Protein AF-A0A6I0S9M3-F1 (afdb_monomer)

Sequence (209 aa):
MKTNSIIALILSISLFGLFGCADKYEVDYEAPVKIEFTGVDQNNRVSLEKGVAEYTATVKVQGEIMSFEIYQADSKTGIQGSLIEETARSFEDGTANYETTYKFTSLKENACITVVVLGTDGNTYQRKLLVEITPSVLFSDPDCGKDGEIVETASAYYGCYYATWLLGRTYMAADAMKYANEVDFSLGDIILPSGSEAVPALVSPAKRS

Solvent-accessible surface area (backbone atoms only — not comparable to full-atom values): 13083 Å² total; per-residue (Å²): 142,83,89,78,84,81,81,83,82,84,80,86,80,83,80,86,80,89,81,87,84,84,89,88,74,86,72,92,71,79,67,74,60,46,76,47,67,63,90,45,48,99,81,34,36,38,79,38,63,69,84,58,36,65,49,76,46,41,40,38,31,42,38,51,27,33,34,38,37,39,23,39,21,42,62,88,78,62,49,77,59,57,74,41,70,93,58,52,46,76,35,96,88,44,49,64,60,49,70,50,74,50,74,51,65,80,42,85,61,57,42,24,34,32,41,38,33,33,32,74,88,73,48,78,48,76,44,61,42,41,41,38,54,43,74,86,77,82,75,81,66,88,76,64,65,85,79,54,81,71,92,72,60,53,96,91,44,72,28,48,34,28,13,60,94,60,83,58,41,76,40,56,50,93,51,41,80,84,44,56,94,59,52,59,30,28,46,38,73,43,68,48,96,90,52,91,58,71,42,83,40,84,41,51,66,85,76,73,119

Nearest PDB structures (foldseek):
  5icu-assembly1_A  TM=5.647E-01  e=9.601E-04  Methylosinus trichosporium OB3b
  7sqc-assembly1_M1  TM=2.946E-01  e=6.790E-03  Chlamydomonas reinhardtii
  8eok-assembly1_G  TM=3.504E-01  e=3.283E-02  Homo sapiens
  2kpn-assembly1_A  TM=3.646E-01  e=6.175E-01  Bacillus cereus ATCC 14579
  7r5j-assembly1_10  TM=5.095E-01  e=2.827E+00  Homo sapiens

pLDDT: mean 70.77, std 22.38, range [30.72, 98.62]

Secondary structure (DSSP, 8-state):
-------------------------------SSEEEETT--TTSEEEE-TT---EEEEEEEEEEEEEEEEEEE-TTT--EEEE-GGG-EEEEEEEEEEEEEEEE-S-SS-EEEEEEEEETTS-EEEEEEEEEE-----PPPTTTTSS-------TTS---EEETTTTTEEE-GGGGGGGTTT-SEEEEEEE-TT-S-EEEEEE-GGGG-

Organism: Bacteroides thetaiotaomicron (NCBI:txid818)

Structure (mmCIF, N/CA/C/O backbone):
data_AF-A0A6I0S9M3-F1
#
_entry.id   AF-A0A6I0S9M3-F1
#
loop_
_atom_site.group_PDB
_atom_site.id
_atom_site.type_symbol
_atom_site.label_atom_id
_atom_site.label_alt_id
_atom_site.label_comp_id
_atom_site.label_asym_id
_atom_site.label_entity_id
_atom_site.label_seq_id
_atom_site.pdbx_PDB_ins_code
_atom_site.Cartn_x
_atom_site.Cartn_y
_atom_site.Cartn_z
_atom_site.occupancy
_atom_site.B_iso_or_equiv
_atom_site.auth_seq_id
_atom_site.auth_comp_id
_atom_site.auth_asym_id
_atom_site.auth_atom_id
_atom_site.pdbx_PDB_model_num
ATOM 1 N N . MET A 1 1 ? -21.154 29.988 24.358 1.00 36.47 1 MET A N 1
ATOM 2 C CA . MET A 1 1 ? -20.614 29.036 23.366 1.00 36.47 1 MET A CA 1
ATOM 3 C C . MET A 1 1 ? -19.102 29.175 23.344 1.00 36.47 1 MET A C 1
ATOM 5 O O . MET A 1 1 ? -18.610 30.216 22.931 1.00 36.47 1 MET A O 1
ATOM 9 N N . LYS A 1 2 ? -18.379 28.183 23.867 1.00 31.02 2 LYS A N 1
ATOM 10 C CA . LYS A 1 2 ? -16.932 28.033 23.678 1.00 31.02 2 LYS A CA 1
ATOM 11 C C . LYS A 1 2 ? -16.721 26.635 23.108 1.00 31.02 2 LYS A C 1
ATOM 13 O O . LYS A 1 2 ? -16.989 25.656 23.791 1.00 31.02 2 LYS A O 1
ATOM 18 N N . THR A 1 3 ? -16.346 26.570 21.840 1.00 40.81 3 THR A N 1
ATOM 19 C CA . THR A 1 3 ? -15.875 25.364 21.161 1.00 40.81 3 THR A CA 1
ATOM 20 C C . THR A 1 3 ? -14.469 25.066 21.666 1.00 40.81 3 THR A C 1
ATOM 22 O O . THR A 1 3 ? -13.530 25.784 21.326 1.00 40.81 3 THR A O 1
ATOM 25 N N . ASN A 1 4 ? -14.329 24.043 22.506 1.00 33.84 4 ASN A N 1
ATOM 26 C CA . ASN A 1 4 ? -13.025 23.509 22.876 1.00 33.84 4 ASN A CA 1
ATOM 27 C C . ASN A 1 4 ? -12.674 22.414 21.869 1.00 33.84 4 ASN A C 1
ATOM 29 O O . ASN A 1 4 ? -13.271 21.342 21.883 1.00 33.84 4 ASN A O 1
ATOM 33 N N . SER A 1 5 ? -11.733 22.719 20.978 1.00 39.25 5 SER A N 1
ATOM 34 C CA . SER A 1 5 ? -11.092 21.730 20.116 1.00 39.25 5 SER A CA 1
ATOM 35 C C . SER A 1 5 ? -10.208 20.842 20.995 1.00 39.25 5 SER A C 1
ATOM 37 O O . SER A 1 5 ? -9.267 21.343 21.614 1.00 39.25 5 SER A O 1
ATOM 39 N N . ILE A 1 6 ? -10.545 19.557 21.118 1.00 43.09 6 ILE A N 1
ATOM 40 C CA . ILE A 1 6 ? -9.740 18.572 21.848 1.00 43.09 6 ILE A CA 1
ATOM 41 C C . ILE A 1 6 ? -8.797 17.930 20.832 1.00 43.09 6 ILE A C 1
ATOM 43 O O . ILE A 1 6 ? -9.194 17.070 20.054 1.00 43.09 6 ILE A O 1
ATOM 47 N N . ILE A 1 7 ? -7.547 18.388 20.826 1.00 43.81 7 ILE A N 1
ATOM 48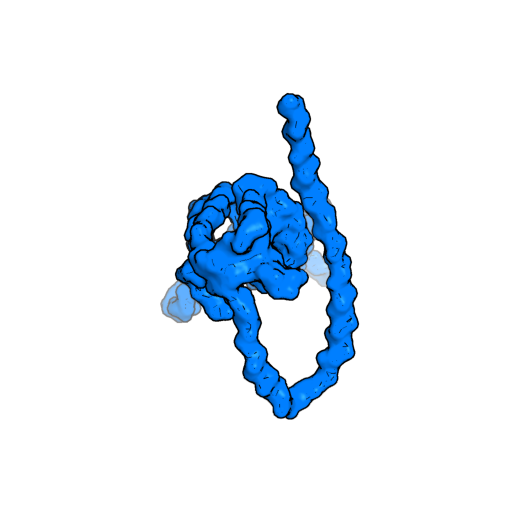 C CA . ILE A 1 7 ? -6.444 17.737 20.116 1.00 43.81 7 ILE A CA 1
ATOM 49 C C . ILE A 1 7 ? -5.948 16.615 21.033 1.00 43.81 7 ILE A C 1
ATOM 51 O O . ILE A 1 7 ? -5.369 16.888 22.085 1.00 43.81 7 ILE A O 1
ATOM 55 N N . ALA A 1 8 ? -6.224 15.361 20.672 1.00 41.19 8 ALA A N 1
ATOM 56 C CA . ALA A 1 8 ? -5.727 14.194 21.390 1.00 41.19 8 ALA A CA 1
ATOM 57 C C . ALA A 1 8 ? -4.263 13.935 20.998 1.00 41.19 8 ALA A C 1
ATOM 59 O O . ALA A 1 8 ? -3.948 13.669 19.842 1.00 41.19 8 ALA A O 1
ATOM 60 N N . LEU A 1 9 ? -3.354 14.051 21.967 1.00 30.72 9 LEU A N 1
ATOM 61 C CA . LEU A 1 9 ? -1.932 13.758 21.805 1.00 30.72 9 LEU A CA 1
ATOM 62 C C . LEU A 1 9 ? -1.700 12.267 22.100 1.00 30.72 9 LEU A C 1
ATOM 64 O O . LEU A 1 9 ? -1.760 11.855 23.258 1.00 30.72 9 LEU A O 1
ATOM 68 N N . ILE A 1 10 ? -1.447 11.455 21.072 1.00 51.50 10 ILE A N 1
ATOM 69 C CA . ILE A 1 10 ? -1.152 10.022 21.226 1.00 51.50 10 ILE A CA 1
ATOM 70 C C . ILE A 1 10 ? 0.330 9.855 21.594 1.00 51.50 10 ILE A C 1
ATOM 72 O O . ILE A 1 10 ? 1.223 10.159 20.804 1.00 51.50 10 ILE A O 1
ATOM 76 N N . LEU A 1 11 ? 0.600 9.383 22.814 1.00 32.03 11 LEU A N 1
ATOM 77 C CA . LEU A 1 11 ? 1.947 9.088 23.307 1.00 32.03 11 LEU A CA 1
ATOM 78 C C . LEU A 1 11 ? 2.300 7.628 22.962 1.00 32.03 11 LEU A C 1
ATOM 80 O O . LEU A 1 11 ? 1.814 6.699 23.603 1.00 32.03 11 LEU A O 1
ATOM 84 N N . SER A 1 12 ? 3.130 7.403 21.939 1.00 41.38 12 SER A N 1
ATOM 85 C CA . SER A 1 12 ? 3.542 6.054 21.528 1.00 41.38 12 SER A CA 1
ATOM 86 C C . SER A 1 12 ? 4.586 5.472 22.492 1.00 41.38 12 SER A C 1
ATOM 88 O O . SER A 1 12 ? 5.752 5.874 22.467 1.00 41.38 12 SER A O 1
ATOM 90 N N . ILE A 1 13 ? 4.201 4.505 23.326 1.00 43.44 13 ILE A N 1
ATOM 91 C CA . ILE A 1 13 ? 5.149 3.695 24.104 1.00 43.44 13 ILE A CA 1
ATOM 92 C C . ILE A 1 13 ? 5.591 2.522 23.223 1.00 43.44 13 ILE A C 1
ATOM 94 O O . ILE A 1 13 ? 4.854 1.559 23.024 1.00 43.44 13 ILE A O 1
ATOM 98 N N . SER A 1 14 ? 6.798 2.608 22.668 1.00 39.69 14 SER A N 1
ATOM 99 C CA . SER A 1 14 ? 7.436 1.517 21.932 1.00 39.69 14 SER A CA 1
ATOM 100 C C . SER A 1 14 ? 7.991 0.478 22.910 1.00 39.69 14 SER A C 1
ATOM 102 O O . SER A 1 14 ? 9.087 0.614 23.453 1.00 39.69 14 SER A O 1
ATOM 104 N N . LEU A 1 15 ? 7.224 -0.589 23.141 1.00 38.19 15 LEU A N 1
ATOM 105 C CA . LEU A 1 15 ? 7.695 -1.754 23.884 1.00 38.19 15 LEU A CA 1
ATOM 106 C C . LEU A 1 15 ? 8.590 -2.607 22.967 1.00 38.19 15 LEU A C 1
ATOM 108 O O . LEU A 1 15 ? 8.110 -3.412 22.171 1.00 38.19 15 LEU A O 1
ATOM 112 N N . PHE A 1 16 ? 9.907 -2.407 23.050 1.00 44.78 16 PHE A N 1
ATOM 113 C CA . PHE A 1 16 ? 10.895 -3.282 22.414 1.00 44.78 16 PHE A CA 1
ATOM 114 C C . PHE A 1 16 ? 10.888 -4.660 23.095 1.00 44.78 16 PHE A C 1
ATOM 116 O O . PHE A 1 16 ? 11.467 -4.837 24.165 1.00 44.78 16 PHE A O 1
ATOM 123 N N . GLY A 1 17 ? 10.248 -5.643 22.462 1.00 37.53 17 GLY A N 1
ATOM 124 C CA . GLY A 1 17 ? 10.380 -7.060 22.797 1.00 37.53 17 GLY A CA 1
ATOM 125 C C . GLY A 1 17 ? 11.437 -7.730 21.919 1.00 37.53 17 GLY A C 1
ATOM 126 O O . GLY A 1 17 ? 11.170 -8.067 20.771 1.00 37.53 17 GLY A O 1
ATOM 127 N N . LEU A 1 18 ? 12.639 -7.921 22.462 1.00 45.66 18 LEU A N 1
ATOM 128 C CA . LEU A 1 18 ? 13.674 -8.812 21.929 1.00 45.66 18 LEU A CA 1
ATOM 129 C C . LEU A 1 18 ? 13.429 -10.222 22.479 1.00 45.66 18 LEU A C 1
ATOM 131 O O . LEU A 1 18 ? 13.760 -10.463 23.634 1.00 45.66 18 LEU A O 1
ATOM 135 N N . PHE A 1 19 ? 12.923 -11.155 21.670 1.00 44.06 19 PHE A N 1
ATOM 136 C CA . PHE A 1 19 ? 13.105 -12.591 21.914 1.00 44.06 19 PHE A CA 1
ATOM 137 C C . PHE A 1 19 ? 13.225 -13.349 20.591 1.00 44.06 19 PHE A C 1
ATOM 139 O O . PHE A 1 19 ? 12.335 -13.308 19.746 1.00 44.06 19 PHE A O 1
ATOM 146 N N . GLY A 1 20 ? 14.363 -14.023 20.423 1.00 36.88 20 GLY A N 1
ATOM 147 C CA . GLY A 1 20 ? 14.589 -15.032 19.396 1.00 36.88 20 GLY A CA 1
ATOM 148 C C . GLY A 1 20 ? 14.353 -16.452 19.925 1.00 36.88 20 GLY A C 1
ATOM 149 O O . GLY A 1 20 ? 14.354 -16.675 21.134 1.00 36.88 20 GLY A O 1
ATOM 150 N N . CYS A 1 21 ? 14.249 -17.379 18.965 1.00 44.22 21 CYS A N 1
ATOM 151 C CA . CYS A 1 21 ? 14.191 -18.849 19.055 1.00 44.22 21 CYS A CA 1
ATOM 152 C C . CYS A 1 21 ? 12.807 -19.519 19.223 1.00 44.22 21 CYS A C 1
ATOM 154 O O . CYS A 1 21 ? 12.381 -19.860 20.318 1.00 44.22 21 CYS A O 1
ATOM 156 N N . ALA A 1 22 ? 12.182 -19.730 18.057 1.00 45.34 22 ALA A N 1
ATOM 157 C CA . ALA A 1 22 ? 11.507 -20.928 17.528 1.00 45.34 22 ALA A CA 1
ATOM 158 C C . ALA A 1 22 ? 10.726 -21.898 18.452 1.00 45.34 22 ALA A C 1
ATOM 160 O O . ALA A 1 22 ? 11.289 -22.602 19.287 1.00 45.34 22 ALA A O 1
ATOM 161 N N . ASP A 1 23 ? 9.441 -22.021 18.092 1.00 50.09 23 ASP A N 1
ATOM 162 C CA . ASP A 1 23 ? 8.609 -23.231 18.005 1.00 50.09 23 ASP A CA 1
ATOM 163 C C . ASP A 1 23 ? 8.275 -24.008 19.290 1.00 50.09 23 ASP A C 1
ATOM 165 O O . ASP A 1 23 ? 8.945 -24.987 19.605 1.00 50.09 23 ASP A O 1
ATOM 169 N N . LYS A 1 24 ? 7.168 -23.627 19.967 1.00 44.91 24 LYS A N 1
ATOM 170 C CA . LYS A 1 24 ? 6.010 -24.507 20.325 1.00 44.91 24 LYS A CA 1
ATOM 171 C C . LYS A 1 24 ? 4.943 -23.871 21.241 1.00 44.91 24 LYS A C 1
ATOM 173 O O . LYS A 1 24 ? 4.308 -24.568 22.029 1.00 44.91 24 LYS A O 1
ATOM 178 N N . TYR A 1 25 ? 4.708 -22.569 21.141 1.00 46.72 25 TYR A N 1
ATOM 179 C CA . TYR A 1 25 ? 3.532 -21.949 21.752 1.00 46.72 25 TYR A CA 1
ATOM 180 C C . TYR A 1 25 ? 2.738 -21.281 20.637 1.00 46.72 25 TYR A C 1
ATOM 182 O O . TYR A 1 25 ? 2.949 -20.109 20.338 1.00 46.72 25 TYR A O 1
ATOM 190 N N . GLU A 1 26 ? 1.859 -22.045 19.982 1.00 45.38 26 GLU A N 1
ATOM 191 C CA . GLU A 1 26 ? 0.713 -21.433 19.309 1.00 45.38 26 GLU A CA 1
ATOM 192 C C . GLU A 1 26 ? -0.119 -20.804 20.424 1.00 45.38 26 GLU A C 1
ATOM 194 O O . GLU A 1 26 ? -0.899 -21.465 21.107 1.00 45.38 26 GLU A O 1
ATOM 199 N N . VAL A 1 27 ? 0.161 -19.536 20.713 1.00 56.00 27 VAL A N 1
ATOM 200 C CA . VAL A 1 27 ? -0.734 -18.739 21.533 1.00 56.00 27 VAL A CA 1
ATOM 201 C C . VAL A 1 27 ? -1.961 -18.535 20.658 1.00 56.00 27 VAL A C 1
ATOM 203 O O . VAL A 1 27 ? -1.898 -17.786 19.684 1.00 56.00 27 VAL A O 1
ATOM 206 N N . ASP A 1 28 ? -3.039 -19.249 20.978 1.00 64.38 28 ASP A N 1
ATOM 207 C CA . ASP A 1 28 ? -4.361 -19.059 20.378 1.00 64.38 28 ASP A CA 1
ATOM 208 C C . ASP A 1 28 ? -4.914 -17.709 20.856 1.00 64.38 28 ASP A C 1
ATOM 210 O O . ASP A 1 28 ? -5.711 -17.602 21.788 1.00 64.38 28 ASP A O 1
ATOM 214 N N . TYR A 1 29 ? -4.324 -16.644 20.320 1.00 71.81 29 TYR A N 1
ATOM 215 C CA . TYR A 1 29 ? -4.668 -15.270 20.618 1.00 71.81 29 TYR A CA 1
ATOM 216 C C . TYR A 1 29 ? -5.537 -14.742 19.488 1.00 71.81 29 TYR A C 1
ATOM 218 O O . TYR A 1 29 ? -5.050 -14.328 18.433 1.00 71.81 29 TYR A O 1
ATOM 226 N N . GLU A 1 30 ? -6.839 -14.717 19.734 1.00 80.06 30 GLU A N 1
ATOM 227 C CA . GLU A 1 30 ? -7.754 -13.934 18.924 1.00 80.06 30 GLU A CA 1
ATOM 228 C C . GLU A 1 30 ? -7.739 -12.482 19.402 1.00 80.06 30 GLU A C 1
ATOM 230 O O . GLU A 1 30 ? -8.217 -12.157 20.489 1.00 80.06 30 GLU A O 1
ATOM 235 N N . ALA A 1 31 ? -7.179 -11.593 18.579 1.00 85.25 31 ALA A N 1
ATOM 236 C CA . ALA A 1 31 ? -7.214 -10.164 18.856 1.00 85.25 31 ALA A CA 1
ATOM 237 C C . ALA A 1 31 ? -8.678 -9.666 18.930 1.00 85.25 31 ALA A C 1
ATOM 239 O O . ALA A 1 31 ? -9.442 -9.944 17.999 1.00 85.25 31 ALA A O 1
ATOM 240 N N . PRO A 1 32 ? -9.059 -8.899 19.975 1.00 90.25 32 PRO A N 1
ATOM 241 C CA . PRO A 1 32 ? -10.400 -8.317 20.114 1.00 90.25 32 PRO A CA 1
ATOM 242 C C . PRO A 1 32 ? -10.811 -7.412 18.949 1.00 90.25 32 PRO A C 1
ATOM 244 O O . PRO A 1 32 ? -11.997 -7.282 18.652 1.00 90.25 32 PRO A O 1
ATOM 247 N N . VAL A 1 33 ? -9.824 -6.798 18.291 1.00 93.56 33 VAL A N 1
ATOM 248 C CA . VAL A 1 33 ? -10.012 -5.961 17.109 1.00 93.56 33 VAL A CA 1
ATOM 249 C C . VAL A 1 33 ? -9.202 -6.528 15.946 1.00 93.56 33 VAL A C 1
ATOM 251 O O . VAL A 1 33 ? -7.999 -6.772 16.069 1.00 93.56 33 VAL A O 1
ATOM 254 N N . LYS A 1 34 ? -9.855 -6.719 14.795 1.00 95.25 34 LYS A N 1
ATOM 255 C CA . LYS A 1 34 ? -9.236 -7.205 13.552 1.00 95.25 34 LYS A CA 1
ATOM 256 C C . LYS A 1 34 ? -9.456 -6.174 12.444 1.00 95.25 34 LYS A C 1
ATOM 258 O O . LYS A 1 34 ? -10.592 -5.811 12.154 1.00 95.25 34 LYS A O 1
ATOM 263 N N . ILE A 1 35 ? -8.370 -5.707 11.826 1.00 95.56 35 ILE A N 1
ATOM 264 C CA . ILE A 1 35 ? -8.414 -4.810 10.662 1.00 95.56 35 ILE A CA 1
ATOM 265 C C . ILE A 1 35 ? -8.176 -5.639 9.401 1.00 95.56 35 ILE A C 1
ATOM 267 O O . ILE A 1 35 ? -7.136 -6.290 9.262 1.00 95.56 35 ILE A O 1
ATOM 271 N N . GLU A 1 36 ? -9.111 -5.565 8.466 1.00 96.69 36 GLU A N 1
ATOM 272 C CA . GLU A 1 36 ? -9.106 -6.309 7.214 1.00 96.69 36 GLU A CA 1
ATOM 273 C C . GLU A 1 36 ? -9.257 -5.364 6.022 1.00 96.69 36 GLU A C 1
ATOM 275 O O . GLU A 1 36 ? -9.955 -4.350 6.081 1.00 96.69 36 GLU A O 1
ATOM 280 N N . PHE A 1 37 ? -8.631 -5.731 4.906 1.00 97.00 37 PHE A N 1
ATOM 281 C CA . PHE A 1 37 ? -8.840 -5.072 3.623 1.00 97.00 37 PHE A CA 1
ATOM 282 C C . PHE A 1 37 ? -9.533 -6.043 2.672 1.00 97.00 37 PHE A C 1
ATOM 284 O O . PHE A 1 37 ? -9.228 -7.234 2.653 1.00 97.00 37 PHE A O 1
ATOM 291 N N . THR A 1 38 ? -10.466 -5.544 1.867 1.00 95.69 38 THR A N 1
ATOM 292 C CA . THR A 1 38 ? -11.123 -6.370 0.842 1.00 95.69 38 THR A CA 1
ATOM 293 C C . THR A 1 38 ? -10.305 -6.366 -0.449 1.00 95.69 38 THR A C 1
ATOM 295 O O . THR A 1 38 ? -9.784 -5.324 -0.840 1.00 95.69 38 THR A O 1
ATOM 298 N N . GLY A 1 39 ? -10.221 -7.513 -1.131 1.00 91.88 39 GLY A N 1
ATOM 299 C CA . GLY A 1 39 ? -9.595 -7.615 -2.458 1.00 91.88 39 GLY A CA 1
ATOM 300 C C . GLY A 1 39 ? -8.063 -7.570 -2.461 1.00 91.88 39 GLY A C 1
ATOM 301 O O . GLY A 1 39 ? -7.472 -7.268 -3.492 1.00 91.88 39 GLY A O 1
ATOM 302 N N . VAL A 1 40 ? -7.425 -7.857 -1.324 1.00 91.75 40 VAL A N 1
ATOM 303 C CA . VAL A 1 40 ? -5.962 -7.901 -1.177 1.00 91.75 40 VAL A CA 1
ATOM 304 C C . VAL A 1 40 ? -5.468 -9.337 -1.019 1.00 91.75 40 VAL A C 1
ATOM 306 O O . VAL A 1 40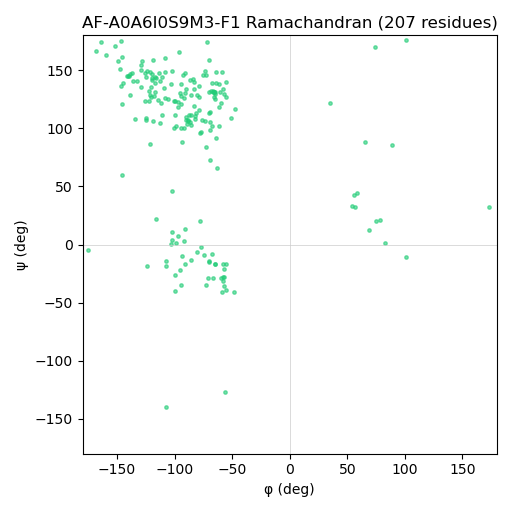 ? -6.235 -10.231 -0.656 1.00 91.75 40 VAL A O 1
ATOM 309 N N . ASP A 1 41 ? -4.180 -9.562 -1.268 1.00 86.06 41 ASP A N 1
ATOM 310 C CA . ASP A 1 41 ? -3.535 -10.837 -0.965 1.00 86.06 41 ASP A CA 1
ATOM 311 C C . ASP A 1 41 ? -3.339 -11.042 0.554 1.00 86.06 41 ASP A C 1
ATOM 313 O O . ASP A 1 41 ? -3.574 -10.157 1.380 1.00 86.06 41 ASP A O 1
ATOM 317 N N . GLN A 1 42 ? -2.863 -12.228 0.934 1.00 80.06 42 GLN A N 1
ATOM 318 C CA . GLN A 1 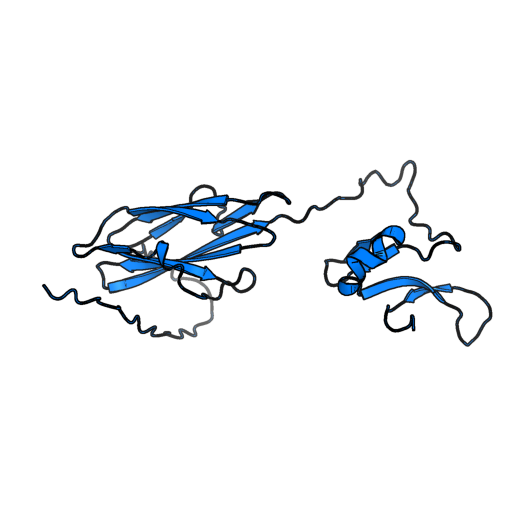42 ? -2.590 -12.608 2.328 1.00 80.06 42 GLN A CA 1
ATOM 319 C C . GLN A 1 42 ? -1.587 -11.695 3.063 1.00 80.06 42 GLN A C 1
ATOM 321 O O . GLN A 1 42 ? -1.540 -11.691 4.294 1.00 80.06 42 GLN A O 1
ATOM 326 N N . ASN A 1 43 ? -0.808 -10.897 2.328 1.00 81.94 43 ASN A N 1
ATOM 327 C CA . ASN A 1 43 ? 0.154 -9.940 2.868 1.00 81.94 43 ASN A CA 1
ATOM 328 C C . ASN A 1 43 ? -0.420 -8.513 2.948 1.00 81.94 43 ASN A C 1
ATOM 330 O O . ASN A 1 43 ? 0.303 -7.581 3.299 1.00 81.94 43 ASN A O 1
ATOM 334 N N . ASN A 1 44 ? -1.719 -8.335 2.678 1.00 85.19 44 ASN A N 1
ATOM 335 C CA . ASN A 1 44 ? -2.393 -7.041 2.530 1.00 85.19 44 ASN A CA 1
ATOM 336 C C . ASN A 1 44 ? -1.781 -6.194 1.420 1.00 85.19 44 ASN A C 1
ATOM 338 O O . ASN A 1 44 ? -1.535 -4.996 1.585 1.00 85.19 44 ASN A O 1
ATOM 342 N N . ARG A 1 45 ? -1.508 -6.831 0.289 1.00 87.38 45 ARG A N 1
ATOM 343 C CA . ARG A 1 45 ? -1.017 -6.155 -0.897 1.00 87.38 45 ARG A CA 1
ATOM 344 C C . ARG A 1 45 ? -2.018 -6.277 -2.034 1.00 87.38 45 ARG A C 1
ATOM 346 O O . ARG A 1 45 ? -2.660 -7.310 -2.215 1.00 87.38 45 ARG A O 1
ATOM 353 N N . VAL A 1 46 ? -2.118 -5.211 -2.815 1.00 91.56 46 VAL A N 1
ATOM 354 C CA . VAL A 1 46 ? -2.766 -5.207 -4.125 1.00 91.56 46 VAL A CA 1
ATOM 355 C C . VAL A 1 46 ? -1.724 -4.860 -5.180 1.00 91.56 46 VAL A C 1
ATOM 357 O O . VAL A 1 46 ? -0.892 -3.982 -4.958 1.00 91.56 46 VAL A O 1
ATOM 360 N N . SER A 1 47 ? -1.766 -5.550 -6.315 1.00 83.75 47 SER A N 1
ATOM 361 C CA . SER A 1 47 ? -0.928 -5.250 -7.473 1.00 83.75 47 SER A CA 1
ATOM 362 C C . SER A 1 47 ? -1.783 -4.589 -8.550 1.00 83.75 47 SER A C 1
ATOM 364 O O . SER A 1 47 ? -2.817 -5.127 -8.941 1.00 83.75 47 SER A O 1
ATOM 366 N N . LEU A 1 48 ? -1.365 -3.414 -9.010 1.00 78.25 48 LEU A N 1
ATOM 367 C CA . LEU A 1 48 ? -2.026 -2.645 -10.058 1.00 78.25 48 LEU A CA 1
ATOM 368 C C . LEU A 1 48 ? -1.172 -2.637 -11.322 1.00 78.25 48 LEU A C 1
ATOM 370 O O . LEU A 1 48 ? 0.051 -2.531 -11.254 1.00 78.25 48 LEU A O 1
ATOM 374 N N . GLU A 1 49 ? -1.815 -2.679 -12.485 1.00 70.50 49 GLU A N 1
ATOM 375 C CA . GLU A 1 49 ? -1.117 -2.482 -13.753 1.00 70.50 49 GLU A CA 1
ATOM 376 C C . GLU A 1 49 ? -0.533 -1.065 -13.856 1.00 70.50 49 GLU A C 1
ATOM 378 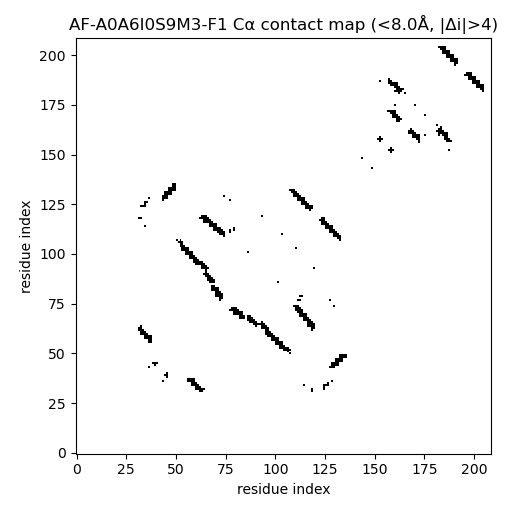O O . GLU A 1 49 ? -1.093 -0.081 -13.355 1.00 70.50 49 GLU A O 1
ATOM 383 N N . LYS A 1 50 ? 0.599 -0.936 -14.555 1.00 63.72 50 LYS A N 1
ATOM 384 C CA . LYS A 1 50 ? 1.208 0.369 -14.825 1.00 63.72 50 LYS A CA 1
ATOM 385 C C . LYS A 1 50 ? 0.218 1.284 -15.554 1.00 63.72 50 LYS A C 1
ATOM 387 O O . LYS A 1 50 ? -0.306 0.930 -16.603 1.00 63.72 50 LYS A O 1
ATOM 392 N N . GLY A 1 51 ? 0.050 2.503 -15.043 1.00 66.56 51 GLY A N 1
ATOM 393 C CA . GLY A 1 51 ? -0.843 3.517 -15.617 1.00 66.56 51 GLY A CA 1
ATOM 394 C C . GLY A 1 51 ? -2.184 3.644 -14.893 1.00 66.56 51 GLY A C 1
ATOM 395 O O . GLY A 1 51 ? -2.884 4.633 -15.105 1.00 66.56 51 GLY A O 1
ATOM 396 N N . VAL A 1 52 ? -2.515 2.716 -13.989 1.00 77.50 52 VAL A N 1
ATOM 397 C CA . VAL A 1 52 ? -3.638 2.879 -13.060 1.00 77.50 52 VAL A CA 1
ATOM 398 C C . VAL A 1 52 ? -3.286 3.959 -12.036 1.00 77.50 52 VAL A C 1
ATOM 400 O O . VAL A 1 52 ? -2.379 3.793 -11.225 1.00 77.50 52 VAL A O 1
ATOM 403 N N . ALA A 1 53 ? -4.002 5.083 -12.089 1.00 83.69 53 ALA A N 1
ATOM 404 C CA . ALA A 1 53 ? -3.723 6.256 -11.260 1.00 83.69 53 ALA A CA 1
ATOM 405 C C . ALA A 1 53 ? -4.525 6.298 -9.948 1.00 83.69 53 ALA A C 1
ATOM 407 O O . ALA A 1 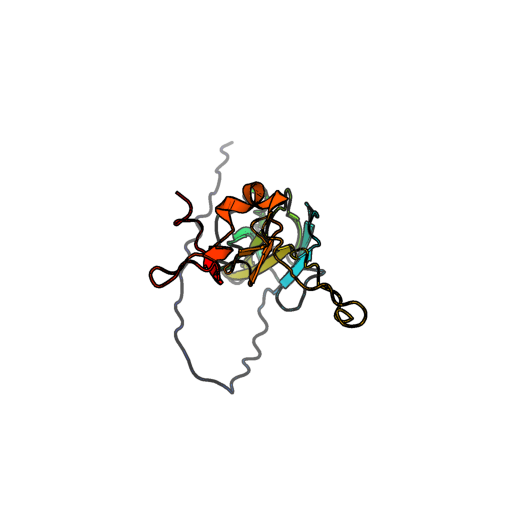53 ? -4.275 7.157 -9.101 1.00 83.69 53 ALA A O 1
ATOM 408 N N . GLU A 1 54 ? -5.505 5.412 -9.778 1.00 94.62 54 GLU A N 1
ATOM 409 C CA . GLU A 1 54 ? -6.409 5.423 -8.631 1.00 94.62 54 GLU A CA 1
ATOM 410 C C . GLU A 1 54 ? -6.713 4.006 -8.151 1.00 94.62 54 GLU A C 1
ATOM 412 O O . GLU A 1 54 ? -6.854 3.083 -8.950 1.00 94.62 54 GLU A O 1
ATOM 417 N N . TYR A 1 55 ? -6.861 3.854 -6.839 1.00 96.00 55 TYR A N 1
ATOM 418 C CA . TYR A 1 55 ? -7.313 2.615 -6.215 1.00 96.00 55 TYR A CA 1
ATOM 419 C C . TYR A 1 55 ? -8.126 2.935 -4.966 1.00 96.00 55 TYR A C 1
ATOM 421 O O . TYR A 1 55 ? -7.745 3.797 -4.177 1.00 96.00 55 TYR A O 1
ATOM 429 N N . THR A 1 56 ? -9.246 2.246 -4.772 1.00 98.00 56 THR A N 1
ATOM 430 C CA . THR A 1 56 ? -10.090 2.415 -3.587 1.00 98.00 56 THR A CA 1
ATOM 431 C C . THR A 1 56 ? -10.007 1.166 -2.727 1.00 98.00 56 THR A C 1
ATOM 433 O O . THR A 1 56 ? -10.507 0.109 -3.100 1.00 98.00 56 THR A O 1
ATOM 436 N N . ALA A 1 57 ? -9.391 1.302 -1.557 1.00 97.75 57 ALA A N 1
ATOM 437 C CA . ALA A 1 57 ? -9.345 0.260 -0.549 1.00 97.75 57 ALA A CA 1
ATOM 438 C C . ALA A 1 57 ? -10.621 0.292 0.292 1.00 97.75 57 ALA A C 1
ATOM 440 O O . ALA A 1 57 ? -11.021 1.357 0.759 1.00 97.75 57 ALA A O 1
ATOM 441 N N . THR A 1 58 ? -11.219 -0.873 0.528 1.00 98.31 58 THR A N 1
ATOM 442 C CA . THR A 1 58 ? -12.266 -1.040 1.546 1.00 98.31 58 THR A CA 1
ATOM 443 C C . THR A 1 58 ? -11.623 -1.587 2.811 1.00 98.31 58 THR A C 1
ATOM 445 O O . THR A 1 58 ? -10.984 -2.641 2.756 1.00 98.31 58 THR A O 1
ATOM 448 N N . VAL A 1 59 ? -11.778 -0.867 3.920 1.00 98.19 59 VAL A N 1
ATOM 449 C CA . VAL A 1 59 ? -11.233 -1.198 5.240 1.00 98.19 59 VAL A CA 1
ATOM 450 C C . VAL A 1 59 ? -12.379 -1.628 6.141 1.00 98.19 59 VAL A C 1
ATOM 452 O O . VAL A 1 59 ? -13.344 -0.883 6.306 1.00 98.19 59 VAL A O 1
ATOM 455 N N . LYS A 1 60 ? -12.255 -2.811 6.737 1.00 97.94 60 LYS A N 1
ATOM 456 C CA . LYS A 1 60 ? -13.203 -3.358 7.707 1.00 97.94 60 LYS A CA 1
ATOM 457 C C . LYS A 1 60 ? -12.506 -3.529 9.041 1.00 97.94 60 LYS A C 1
ATOM 459 O O . LYS A 1 60 ? -11.412 -4.083 9.101 1.00 97.94 60 LYS A O 1
ATOM 464 N N . VAL A 1 61 ? -13.137 -3.054 10.102 1.00 97.50 61 VAL A N 1
ATOM 465 C CA . VAL A 1 61 ? -12.653 -3.201 11.469 1.00 97.50 61 VAL A CA 1
ATOM 466 C C . VAL A 1 61 ? -13.686 -3.994 12.245 1.00 97.50 61 VAL A C 1
ATOM 468 O O . VAL A 1 61 ? -14.759 -3.486 12.556 1.00 97.50 61 VAL A O 1
ATOM 471 N N . GLN A 1 62 ? -13.371 -5.253 12.526 1.00 95.00 62 GLN A N 1
ATOM 472 C CA . GLN A 1 62 ? -14.167 -6.097 13.410 1.00 95.00 62 GLN A CA 1
ATOM 473 C C . GLN A 1 62 ? -13.754 -5.824 14.858 1.00 95.00 62 GLN A C 1
ATOM 475 O O . GLN A 1 62 ? -12.566 -5.643 15.123 1.00 95.00 62 GLN A O 1
ATOM 480 N N . GLY A 1 63 ? -14.716 -5.824 15.779 1.00 93.94 63 GLY A N 1
ATOM 481 C CA . GLY A 1 63 ? -14.506 -5.442 17.179 1.00 93.94 63 GLY A CA 1
ATOM 482 C C . GLY A 1 63 ? -14.977 -4.019 17.486 1.00 93.94 63 GLY A C 1
ATOM 483 O O . GLY A 1 63 ? -15.437 -3.300 16.596 1.00 93.94 63 GLY A O 1
ATOM 484 N N . GLU A 1 64 ? -14.900 -3.639 18.761 1.00 96.44 64 GLU A N 1
ATOM 485 C CA . GLU A 1 64 ? -15.316 -2.326 19.263 1.00 96.44 64 GLU A CA 1
ATOM 486 C C . GLU A 1 64 ? -14.132 -1.353 19.337 1.00 96.44 64 GLU A C 1
ATOM 488 O O . GLU A 1 64 ? -13.097 -1.657 19.935 1.00 96.44 64 GLU A O 1
ATOM 493 N N . ILE A 1 65 ? -14.286 -0.166 18.745 1.00 97.62 65 ILE A N 1
ATOM 494 C CA . ILE A 1 65 ? -13.230 0.850 18.649 1.00 97.62 65 ILE A CA 1
ATOM 495 C C . ILE A 1 65 ? -13.700 2.228 19.115 1.00 97.62 65 ILE A C 1
ATOM 497 O O . ILE A 1 65 ? -14.858 2.596 18.940 1.00 97.62 65 ILE A O 1
ATOM 501 N N . MET A 1 66 ? -12.763 3.008 19.646 1.00 97.88 66 MET A N 1
ATOM 502 C CA . MET A 1 66 ? -12.921 4.404 20.067 1.00 97.88 66 MET A CA 1
ATOM 503 C C . MET A 1 66 ? -12.389 5.395 19.028 1.00 97.88 66 MET A C 1
ATOM 505 O O . MET A 1 66 ? -12.857 6.531 18.961 1.00 97.88 66 MET A O 1
ATOM 509 N N . SER A 1 67 ? -11.422 4.988 18.202 1.00 98.06 67 SER A N 1
ATOM 510 C CA . SER A 1 67 ? -10.910 5.821 17.111 1.00 98.06 67 SER A CA 1
ATOM 511 C C . SER A 1 67 ? -10.433 5.007 15.912 1.00 98.06 67 SER A C 1
ATOM 513 O O . SER A 1 67 ? -10.113 3.821 16.020 1.00 98.06 67 SER A O 1
ATOM 515 N N . PHE A 1 68 ? -10.391 5.677 14.763 1.00 98.50 68 PHE A N 1
ATOM 516 C CA . PHE A 1 68 ? -9.888 5.165 13.497 1.00 98.50 68 PHE A CA 1
ATOM 517 C C . PHE A 1 68 ? -9.077 6.251 12.795 1.00 98.50 68 PHE A C 1
ATOM 519 O O . PHE A 1 68 ? -9.568 7.361 12.593 1.00 98.50 68 PHE A O 1
ATOM 526 N N . GLU A 1 69 ? -7.859 5.922 12.383 1.00 98.56 69 GLU A N 1
ATOM 527 C CA . GLU A 1 69 ? -6.932 6.840 11.730 1.00 98.56 69 GLU A CA 1
ATOM 528 C C . GLU A 1 69 ? -6.206 6.135 10.581 1.00 98.56 69 GLU A C 1
ATOM 530 O O . GLU A 1 69 ? -5.878 4.947 10.664 1.00 98.56 69 GLU A O 1
ATOM 535 N N . ILE A 1 70 ? -5.926 6.869 9.501 1.00 98.62 70 ILE A N 1
ATOM 536 C CA . ILE A 1 70 ? -5.059 6.396 8.419 1.00 98.62 70 ILE A CA 1
ATOM 537 C C . ILE A 1 70 ? -3.843 7.305 8.327 1.00 98.62 70 ILE A C 1
ATOM 539 O O . ILE A 1 70 ? -3.954 8.520 8.189 1.00 98.62 70 ILE A O 1
ATOM 543 N N . TYR A 1 71 ? -2.670 6.692 8.348 1.00 98.25 71 TYR A N 1
ATOM 544 C CA . TYR A 1 71 ? -1.394 7.354 8.151 1.00 98.25 71 TYR A CA 1
ATOM 545 C C . TYR A 1 71 ? -0.815 6.982 6.793 1.00 98.25 71 TYR A C 1
ATOM 547 O O . TYR A 1 71 ? -0.960 5.847 6.330 1.00 98.25 71 TYR A O 1
ATOM 555 N N . GLN A 1 72 ? -0.079 7.913 6.192 1.00 95.25 72 GLN A N 1
ATOM 556 C CA . GLN A 1 72 ? 0.868 7.564 5.138 1.00 95.25 72 GLN A CA 1
ATOM 557 C C . GLN A 1 72 ? 1.896 6.578 5.697 1.00 95.25 72 GLN A C 1
ATOM 559 O O . GLN A 1 72 ? 2.246 6.637 6.877 1.00 95.25 72 GLN A O 1
ATOM 564 N N . ALA A 1 73 ? 2.404 5.683 4.861 1.00 86.81 73 ALA A N 1
ATOM 565 C CA . ALA A 1 73 ? 3.517 4.822 5.219 1.00 86.81 73 ALA A CA 1
ATOM 566 C C . ALA A 1 73 ? 4.510 4.728 4.064 1.00 86.81 73 ALA A C 1
ATOM 568 O O . ALA A 1 73 ? 4.139 4.776 2.891 1.00 86.81 73 ALA A O 1
ATOM 569 N N . ASP A 1 74 ? 5.787 4.580 4.399 1.00 83.12 74 ASP A N 1
ATOM 570 C CA . ASP A 1 74 ? 6.823 4.361 3.400 1.00 83.12 74 ASP A CA 1
ATOM 571 C C . ASP A 1 74 ? 6.590 3.010 2.703 1.00 83.12 74 ASP A C 1
ATOM 573 O O . ASP A 1 74 ? 6.466 1.969 3.350 1.00 83.12 74 ASP A O 1
ATOM 577 N N . SER A 1 75 ? 6.509 3.010 1.373 1.00 76.00 75 SER A N 1
ATOM 578 C CA . SER A 1 75 ? 6.135 1.817 0.603 1.00 76.00 75 SER A CA 1
ATOM 579 C C . SER A 1 75 ? 7.236 0.758 0.507 1.00 76.00 75 SER A C 1
ATOM 581 O O . SER A 1 75 ? 6.957 -0.357 0.069 1.00 76.00 75 SER A O 1
ATOM 583 N N . LYS A 1 76 ? 8.465 1.061 0.947 1.00 71.56 76 LYS A N 1
ATOM 584 C CA . LYS A 1 76 ? 9.601 0.123 0.953 1.00 71.56 76 LYS A CA 1
ATOM 585 C C . LYS A 1 76 ? 9.829 -0.505 2.325 1.00 71.56 76 LYS A C 1
ATOM 587 O O . LYS A 1 76 ? 10.148 -1.683 2.428 1.00 71.56 76 LYS A O 1
ATOM 592 N N . THR A 1 77 ? 9.691 0.293 3.375 1.00 72.62 77 THR A N 1
ATOM 593 C CA . THR A 1 77 ? 10.030 -0.060 4.761 1.00 72.62 77 THR A CA 1
ATOM 594 C C . THR A 1 77 ? 8.793 -0.272 5.629 1.00 72.62 77 THR A C 1
ATOM 596 O O . THR A 1 77 ? 8.872 -0.880 6.695 1.00 72.62 77 THR A O 1
ATOM 599 N N . GLY A 1 78 ? 7.638 0.238 5.197 1.00 75.75 78 GLY A N 1
ATOM 600 C CA . GLY A 1 78 ? 6.398 0.236 5.961 1.00 75.75 78 GLY A CA 1
ATOM 601 C C . GLY A 1 78 ? 6.426 1.159 7.178 1.00 75.75 78 GLY A C 1
ATOM 602 O O . GLY A 1 78 ? 5.560 1.020 8.040 1.00 75.75 78 GLY A O 1
ATOM 603 N N . ILE A 1 79 ? 7.414 2.047 7.323 1.00 80.19 79 ILE A N 1
ATOM 604 C CA . ILE A 1 79 ? 7.469 2.989 8.449 1.00 80.19 79 ILE A CA 1
ATOM 605 C C . ILE A 1 79 ? 6.277 3.949 8.355 1.00 80.19 79 ILE A C 1
ATOM 607 O O . ILE A 1 79 ? 6.006 4.501 7.291 1.00 80.19 79 ILE A O 1
ATOM 611 N N . GLN A 1 80 ? 5.563 4.131 9.468 1.00 89.38 80 GLN A N 1
ATOM 612 C CA . GLN A 1 80 ? 4.451 5.074 9.558 1.00 89.38 80 GLN A CA 1
ATOM 613 C C . GLN A 1 80 ? 4.960 6.515 9.429 1.00 89.38 80 GLN A C 1
ATOM 615 O O . GLN A 1 80 ? 5.921 6.904 10.091 1.00 89.38 80 GLN A O 1
ATOM 620 N N . GLY A 1 81 ? 4.299 7.290 8.576 1.00 91.06 81 GLY A N 1
ATOM 621 C CA . GLY A 1 81 ? 4.527 8.710 8.349 1.00 91.06 81 GLY A CA 1
ATOM 622 C C . GLY A 1 81 ? 3.406 9.568 8.935 1.00 91.06 81 GLY A C 1
ATOM 623 O O . GLY A 1 81 ? 2.918 9.320 10.036 1.00 91.06 81 GLY A O 1
ATOM 624 N N . SER A 1 82 ? 3.018 10.608 8.200 1.00 97.19 82 SER A N 1
ATOM 625 C CA . SER A 1 82 ? 2.035 11.604 8.640 1.00 97.19 82 SER A CA 1
ATOM 626 C C . SER A 1 82 ? 0.596 11.084 8.636 1.00 97.19 82 SER A C 1
ATOM 628 O O . SER A 1 82 ? 0.227 10.263 7.794 1.00 97.19 82 SER A O 1
ATOM 630 N N . LEU A 1 83 ? -0.221 11.608 9.555 1.00 98.12 83 LEU A N 1
ATOM 631 C CA . LEU A 1 83 ? -1.667 11.387 9.589 1.00 98.12 83 LEU A CA 1
ATOM 632 C C . LEU A 1 83 ? -2.321 11.986 8.338 1.00 98.12 83 LEU A C 1
ATOM 634 O O . LEU A 1 83 ? -1.973 13.087 7.908 1.00 98.12 83 LEU A O 1
ATOM 638 N N . ILE A 1 84 ? -3.282 11.265 7.772 1.00 97.62 84 ILE A N 1
ATOM 639 C CA . ILE A 1 84 ? -4.177 11.767 6.733 1.00 97.62 84 ILE A CA 1
ATOM 640 C C . ILE A 1 84 ? -5.427 12.288 7.451 1.00 97.62 84 ILE A C 1
ATOM 642 O O . ILE A 1 84 ? -6.373 11.539 7.706 1.00 97.62 84 ILE A O 1
ATOM 646 N N . GLU A 1 85 ? -5.382 13.559 7.848 1.00 95.94 85 GLU A N 1
ATOM 647 C CA . GLU A 1 85 ? -6.325 14.216 8.771 1.00 95.94 85 GLU A CA 1
ATOM 648 C C . GLU A 1 85 ? -7.803 13.973 8.424 1.00 95.94 85 GLU A C 1
ATOM 650 O O . GLU A 1 85 ? -8.623 13.696 9.297 1.00 95.94 85 GLU A O 1
ATOM 655 N N . GLU A 1 86 ? -8.166 14.000 7.139 1.00 95.50 86 GLU A N 1
ATOM 656 C CA . GLU A 1 86 ? -9.550 13.825 6.691 1.00 95.50 86 GLU A CA 1
ATOM 657 C C . GLU A 1 86 ? -10.129 12.428 6.978 1.00 95.50 86 GLU A C 1
ATOM 659 O O . GLU A 1 86 ? -11.354 12.238 6.957 1.00 95.50 86 GLU A O 1
ATOM 664 N N . THR A 1 87 ? -9.266 11.451 7.264 1.00 95.69 87 THR A N 1
ATOM 665 C CA . THR A 1 87 ? -9.649 10.068 7.574 1.00 95.69 87 THR A CA 1
ATOM 666 C C . THR A 1 87 ? -9.864 9.820 9.063 1.00 95.69 87 THR A C 1
ATOM 668 O O . THR A 1 87 ? -10.519 8.837 9.403 1.00 95.69 87 THR A O 1
ATOM 671 N N . ALA A 1 88 ? -9.377 10.707 9.938 1.00 97.50 88 ALA A N 1
ATOM 672 C CA . ALA A 1 88 ? -9.455 10.529 11.381 1.00 97.50 88 ALA A CA 1
ATOM 673 C C . ALA A 1 88 ? -10.911 10.564 11.871 1.00 97.50 88 ALA A C 1
ATOM 675 O O . ALA A 1 88 ? -11.696 11.448 11.509 1.00 97.50 88 ALA A O 1
ATOM 676 N N . ARG A 1 89 ? -11.296 9.586 12.690 1.00 97.94 89 ARG A N 1
ATOM 677 C CA . ARG A 1 89 ? -12.625 9.474 13.301 1.00 97.94 89 ARG A CA 1
ATOM 678 C C . ARG A 1 89 ? -12.487 9.097 14.769 1.00 97.94 89 ARG A C 1
ATOM 680 O O . ARG A 1 89 ? -11.679 8.239 15.113 1.00 97.94 89 ARG A O 1
ATOM 687 N N . SER A 1 90 ? -13.340 9.693 15.595 1.00 96.81 90 SER A N 1
ATOM 688 C CA . SER A 1 90 ? -13.481 9.374 17.016 1.00 96.81 90 SER A CA 1
ATOM 689 C C . SER A 1 90 ? -14.932 9.026 17.316 1.00 96.81 90 SER A C 1
ATOM 691 O O . SER A 1 90 ? -15.846 9.632 16.753 1.00 96.81 90 SER A O 1
ATOM 693 N N . PHE A 1 91 ? -15.133 8.071 18.216 1.00 96.62 91 PHE A N 1
ATOM 694 C CA . PHE A 1 91 ? -16.439 7.566 18.618 1.00 96.62 91 PHE A CA 1
ATOM 695 C C . PHE A 1 91 ? -16.555 7.697 20.141 1.00 96.62 91 PHE A C 1
ATOM 697 O O . PHE A 1 91 ? -15.884 6.968 20.864 1.00 96.62 91 PHE A O 1
ATOM 704 N N . GLU A 1 92 ? -17.364 8.645 20.631 1.00 91.06 92 GLU A N 1
ATOM 705 C CA . GLU A 1 92 ? -17.466 8.948 22.075 1.00 91.06 92 GLU A CA 1
ATOM 706 C C . GLU A 1 92 ? -17.911 7.736 22.906 1.00 91.06 92 GLU A C 1
ATOM 708 O O . GLU A 1 92 ? -17.334 7.479 23.959 1.00 91.06 92 GLU A O 1
ATOM 713 N N . ASP A 1 93 ? -18.868 6.962 22.391 1.00 92.44 93 ASP A N 1
ATOM 714 C CA . ASP A 1 93 ? -19.401 5.751 23.031 1.00 92.44 93 ASP A CA 1
ATOM 715 C C . ASP A 1 93 ? -18.834 4.453 22.418 1.00 92.44 93 ASP A C 1
ATOM 717 O O . ASP A 1 93 ? -19.331 3.357 22.677 1.00 92.44 93 ASP A O 1
ATOM 721 N N . GLY A 1 94 ? -17.808 4.572 21.572 1.00 93.25 94 GLY A N 1
ATOM 722 C CA . GLY A 1 94 ? -17.301 3.481 20.747 1.00 93.25 94 GLY A CA 1
ATOM 723 C C . GLY A 1 94 ? -18.209 3.121 19.562 1.00 93.25 94 GLY A C 1
ATOM 724 O O . GLY A 1 94 ? -19.331 3.606 19.403 1.00 93.25 94 GLY A O 1
ATOM 725 N N . THR A 1 95 ? -17.704 2.278 18.665 1.00 96.38 95 THR A N 1
ATOM 726 C CA . THR A 1 95 ? -18.476 1.707 17.553 1.00 96.38 95 THR A CA 1
ATOM 727 C C . THR A 1 95 ? -17.988 0.301 17.226 1.00 96.38 95 THR A C 1
ATOM 729 O O . THR A 1 95 ? -16.812 -0.000 17.418 1.00 96.38 95 THR A O 1
ATOM 732 N N . ALA A 1 96 ? -18.874 -0.555 16.715 1.00 94.50 96 ALA A N 1
ATOM 733 C CA . ALA A 1 96 ? -18.552 -1.925 16.327 1.00 94.50 96 ALA A CA 1
ATOM 734 C C . ALA A 1 96 ? -18.672 -2.115 14.811 1.00 94.50 96 ALA A C 1
ATOM 736 O O . ALA A 1 96 ? -19.560 -1.537 14.184 1.00 94.50 96 ALA A O 1
ATOM 737 N N . ASN A 1 97 ? -17.838 -2.993 14.243 1.00 90.44 97 ASN A N 1
ATOM 738 C CA . ASN A 1 97 ? -17.896 -3.392 12.827 1.00 90.44 97 ASN A CA 1
ATOM 739 C C . ASN A 1 97 ? -17.810 -2.201 11.858 1.00 90.44 97 ASN A C 1
ATOM 741 O O . ASN A 1 97 ? -18.561 -2.112 10.885 1.00 90.44 97 ASN A O 1
ATOM 745 N N . TYR A 1 98 ? -16.911 -1.263 12.152 1.00 97.00 98 TYR A N 1
ATOM 746 C CA . TYR A 1 98 ? -16.728 -0.062 11.350 1.00 97.00 98 TYR A CA 1
ATOM 747 C C . TYR A 1 98 ? -16.166 -0.412 9.967 1.00 97.00 98 TYR A C 1
ATOM 749 O O . TYR A 1 98 ? -15.173 -1.131 9.843 1.00 97.00 98 TYR A O 1
ATOM 757 N N . GLU A 1 99 ? -16.785 0.130 8.922 1.00 97.81 99 GLU A N 1
ATOM 758 C CA . GLU A 1 99 ? -16.362 -0.052 7.537 1.00 97.81 99 GLU A CA 1
ATOM 759 C C . GLU A 1 99 ? -16.253 1.305 6.849 1.00 97.81 99 GLU A C 1
ATOM 761 O O . GLU A 1 99 ? -17.115 2.175 6.988 1.00 97.81 99 GLU A O 1
ATOM 766 N N . THR A 1 100 ? -15.169 1.497 6.105 1.00 98.06 100 THR A N 1
ATOM 767 C CA . THR A 1 100 ? -14.937 2.720 5.341 1.00 98.06 100 THR A CA 1
ATOM 768 C C . THR A 1 100 ? -14.086 2.443 4.112 1.00 98.06 100 THR A C 1
ATOM 770 O O . THR A 1 100 ? -13.519 1.362 3.946 1.00 98.06 100 THR A O 1
ATOM 773 N N . THR A 1 101 ? -13.972 3.438 3.241 1.00 98.06 101 THR A N 1
ATOM 774 C CA . THR A 1 101 ? -13.125 3.368 2.053 1.00 98.06 101 THR A CA 1
ATOM 775 C C . THR A 1 101 ? -12.060 4.447 2.072 1.00 98.06 101 THR A C 1
ATOM 777 O O . THR A 1 101 ? -12.341 5.590 2.428 1.00 98.06 101 THR A O 1
ATOM 780 N N . TYR A 1 102 ? -10.868 4.112 1.590 1.00 98.06 102 TYR A N 1
ATOM 781 C CA . TYR A 1 102 ? -9.797 5.069 1.343 1.00 98.06 102 TYR A CA 1
ATOM 782 C C . TYR A 1 102 ? -9.397 5.045 -0.131 1.00 98.06 102 TYR A C 1
ATOM 784 O O . TYR A 1 102 ? -9.106 3.985 -0.689 1.00 98.06 102 TYR A O 1
ATOM 792 N N . LYS A 1 103 ? -9.396 6.217 -0.776 1.00 97.81 103 LYS A N 1
ATOM 793 C CA . LYS A 1 103 ? -9.039 6.360 -2.188 1.00 97.81 103 LYS A CA 1
ATOM 794 C C . LYS A 1 103 ? -7.601 6.855 -2.320 1.00 97.81 103 LYS A C 1
ATOM 796 O O . LYS A 1 103 ? -7.308 8.015 -2.049 1.00 97.81 103 LYS A O 1
ATOM 801 N N . PHE A 1 104 ? -6.736 5.990 -2.826 1.00 95.69 104 PHE A N 1
ATOM 802 C CA . PHE A 1 104 ? -5.452 6.380 -3.382 1.00 95.69 104 PHE A CA 1
ATOM 803 C C . PHE A 1 104 ? -5.692 7.126 -4.695 1.00 95.69 104 PHE A C 1
ATOM 805 O O . PHE A 1 104 ? -6.445 6.662 -5.555 1.00 95.69 104 PHE A O 1
ATOM 812 N N . THR A 1 105 ? -5.050 8.278 -4.853 1.00 92.31 105 THR A N 1
ATOM 813 C CA . THR A 1 105 ? -5.144 9.104 -6.061 1.00 92.31 105 THR A CA 1
ATOM 814 C C . THR A 1 105 ? -3.754 9.449 -6.564 1.00 92.31 105 THR A C 1
ATOM 816 O O . THR A 1 105 ? -2.786 9.423 -5.806 1.00 92.31 105 THR A O 1
ATOM 819 N N . SER A 1 106 ? -3.655 9.793 -7.848 1.00 85.38 106 SER A N 1
ATOM 820 C CA . SER A 1 106 ? -2.394 10.188 -8.487 1.00 85.38 106 SER A CA 1
ATOM 821 C C . SER A 1 106 ? -1.265 9.159 -8.328 1.00 85.38 106 SER A C 1
ATOM 823 O O . SER A 1 106 ? -0.094 9.534 -8.248 1.00 85.38 106 SER A O 1
ATOM 825 N N . LEU A 1 107 ? -1.606 7.867 -8.298 1.00 78.38 107 LEU A N 1
ATOM 826 C CA . LEU A 1 107 ? -0.644 6.776 -8.190 1.00 78.38 107 LEU A CA 1
ATOM 827 C C . LEU A 1 107 ? 0.297 6.779 -9.401 1.00 78.38 107 LEU A C 1
ATOM 829 O O . LEU A 1 107 ? -0.124 6.644 -10.549 1.00 78.38 107 LEU A O 1
ATOM 833 N N . 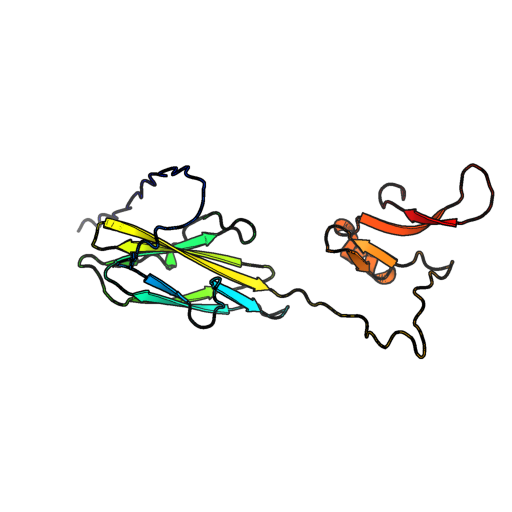LYS A 1 108 ? 1.589 6.959 -9.128 1.00 72.88 108 LYS A N 1
ATOM 834 C CA . LYS A 1 108 ? 2.684 6.876 -10.113 1.00 72.88 108 LYS A CA 1
ATOM 835 C C . LYS A 1 108 ? 3.756 5.869 -9.706 1.00 72.88 108 LYS A C 1
ATOM 837 O O . LYS A 1 108 ? 4.530 5.424 -10.547 1.00 72.88 108 LYS A O 1
ATOM 842 N N . GLU A 1 109 ? 3.773 5.517 -8.428 1.00 71.12 109 GLU A N 1
ATOM 843 C CA . GLU A 1 109 ? 4.673 4.570 -7.788 1.00 71.12 109 GLU A CA 1
ATOM 844 C C . GLU A 1 109 ? 3.931 3.835 -6.664 1.00 71.12 109 GLU A C 1
ATOM 846 O O . GLU A 1 109 ? 2.773 4.147 -6.368 1.00 71.12 109 GLU A O 1
ATOM 851 N N . ASN A 1 110 ? 4.596 2.858 -6.045 1.00 81.50 110 ASN A N 1
ATOM 852 C CA . ASN A 1 110 ? 4.032 2.104 -4.932 1.00 81.50 110 ASN A CA 1
ATOM 853 C C . ASN A 1 110 ? 3.644 3.039 -3.783 1.00 81.50 110 ASN A C 1
ATOM 855 O O . ASN A 1 110 ? 4.449 3.861 -3.343 1.00 81.50 110 ASN A O 1
ATOM 859 N N . ALA A 1 111 ? 2.450 2.836 -3.240 1.00 85.00 111 ALA A N 1
ATOM 860 C CA . ALA A 1 111 ? 1.930 3.595 -2.113 1.00 85.00 111 ALA A CA 1
ATOM 861 C C . ALA A 1 111 ? 1.608 2.659 -0.950 1.00 85.00 111 ALA A C 1
ATOM 863 O O . ALA A 1 111 ? 1.226 1.509 -1.152 1.00 85.00 111 ALA A O 1
ATOM 864 N N . CYS A 1 112 ? 1.749 3.144 0.278 1.00 91.75 112 CYS A N 1
ATOM 865 C CA . CYS A 1 112 ? 1.440 2.371 1.472 1.00 91.75 112 CYS A CA 1
ATOM 866 C C . CYS A 1 112 ? 0.724 3.252 2.494 1.00 91.75 112 CYS A C 1
ATOM 868 O O . CYS A 1 112 ? 0.986 4.452 2.593 1.00 91.75 112 CYS A O 1
ATOM 870 N N . ILE A 1 113 ? -0.186 2.642 3.246 1.00 98.00 113 ILE A N 1
ATOM 871 C CA . ILE A 1 113 ? -0.839 3.264 4.397 1.00 98.00 113 ILE A CA 1
ATOM 872 C C . ILE A 1 113 ? -0.749 2.352 5.612 1.00 98.00 113 ILE A C 1
ATOM 874 O O . ILE A 1 113 ? -0.704 1.125 5.482 1.00 98.00 113 ILE A O 1
ATOM 878 N N . THR A 1 114 ? -0.805 2.959 6.791 1.00 96.81 114 THR A N 1
ATOM 879 C CA . THR A 1 114 ? -1.064 2.263 8.052 1.00 96.81 114 THR A CA 1
ATOM 880 C C . THR A 1 114 ? -2.430 2.694 8.560 1.00 96.81 114 THR A C 1
ATOM 882 O O . THR A 1 114 ? -2.659 3.878 8.788 1.00 96.81 114 THR A O 1
ATOM 885 N N . VAL A 1 115 ? -3.332 1.737 8.747 1.00 97.81 115 VAL A N 1
ATOM 886 C CA . VAL A 1 115 ? -4.568 1.935 9.506 1.00 97.81 115 VAL A CA 1
ATOM 887 C C . VAL A 1 115 ? -4.249 1.692 10.971 1.00 97.81 115 VAL A C 1
ATOM 889 O O . VAL A 1 115 ? -3.673 0.653 11.300 1.00 97.81 115 VAL A O 1
ATOM 892 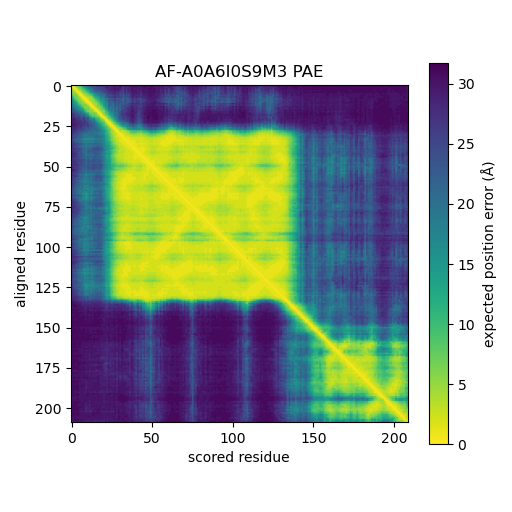N N . VAL A 1 116 ? -4.623 2.637 11.825 1.00 97.44 116 VAL A N 1
ATOM 893 C CA . VAL A 1 116 ? -4.455 2.579 13.277 1.00 97.44 116 VAL A CA 1
ATOM 894 C C . VAL A 1 116 ? -5.828 2.735 13.920 1.00 97.44 116 VAL A C 1
ATOM 896 O O . VAL A 1 116 ? -6.602 3.613 13.543 1.00 97.44 116 VAL A O 1
ATOM 899 N N . VAL A 1 117 ? -6.145 1.867 14.875 1.00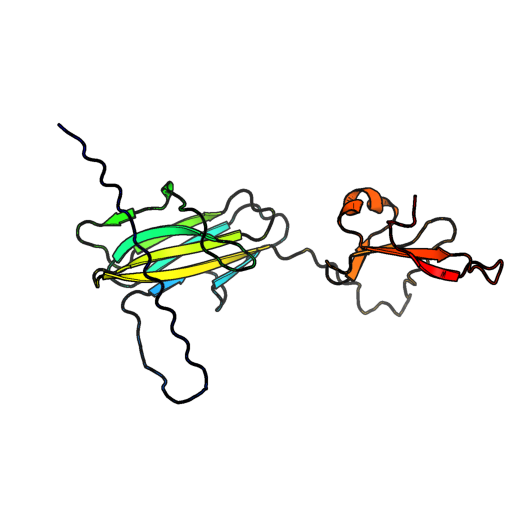 96.56 117 VAL A N 1
ATOM 900 C CA . VAL A 1 117 ? -7.401 1.916 15.631 1.00 96.56 117 VAL A CA 1
ATOM 901 C C . VAL A 1 117 ? -7.120 1.770 17.119 1.00 96.56 117 VAL A C 1
ATOM 903 O O . VAL A 1 117 ? -6.270 0.973 17.523 1.00 96.56 117 VAL A O 1
ATOM 906 N N . LEU A 1 118 ? -7.845 2.529 17.934 1.00 97.38 118 LEU A N 1
ATOM 907 C CA . LEU A 1 118 ? -7.868 2.362 19.384 1.00 97.38 118 LEU A CA 1
ATOM 908 C C . LEU A 1 118 ? -9.096 1.530 19.752 1.00 97.38 118 LEU A C 1
ATOM 910 O O . LEU A 1 118 ? -10.216 1.959 19.481 1.00 97.38 118 LEU A O 1
ATOM 914 N N . GLY A 1 119 ? -8.899 0.356 20.348 1.00 95.12 119 GLY A N 1
ATOM 915 C CA . GLY A 1 119 ? -9.982 -0.474 20.873 1.00 95.12 119 GLY A CA 1
ATOM 916 C C . GLY A 1 119 ? -10.631 0.139 22.116 1.00 95.12 119 GLY A C 1
ATOM 917 O O . GLY A 1 119 ? -10.019 0.946 22.821 1.00 95.12 119 GLY A O 1
ATOM 918 N N . THR A 1 120 ? -11.867 -0.261 22.424 1.00 95.19 120 THR A N 1
ATOM 919 C CA . THR A 1 120 ? -12.520 0.081 23.709 1.00 95.19 120 THR A CA 1
ATOM 920 C C . THR A 1 120 ? -11.811 -0.538 24.917 1.00 95.19 120 THR A C 1
ATOM 922 O O . THR A 1 120 ? -11.970 -0.070 26.043 1.00 95.19 120 THR A O 1
ATOM 925 N N . ASP A 1 121 ? -10.964 -1.539 24.682 1.00 92.25 121 ASP A N 1
ATOM 926 C CA . ASP A 1 121 ? -10.072 -2.150 25.666 1.00 92.25 121 ASP A CA 1
ATOM 927 C C . ASP A 1 121 ? -8.816 -1.309 25.978 1.00 92.25 121 ASP A C 1
ATOM 929 O O . ASP A 1 121 ? -8.012 -1.686 26.832 1.00 92.25 121 ASP A O 1
ATOM 933 N N . GLY A 1 122 ? -8.648 -0.165 25.305 1.00 92.44 122 GLY A N 1
ATOM 934 C CA . GLY A 1 122 ? -7.529 0.757 25.483 1.00 92.44 122 GLY A CA 1
ATOM 935 C C . GLY A 1 122 ? -6.266 0.381 24.705 1.00 92.44 122 GLY A C 1
ATOM 936 O O . GLY A 1 122 ? -5.272 1.103 24.804 1.00 92.44 122 GLY A O 1
ATOM 937 N N . ASN A 1 123 ? -6.281 -0.704 23.924 1.00 94.00 123 ASN A N 1
ATOM 938 C CA . ASN A 1 123 ? -5.140 -1.129 23.120 1.00 94.00 123 ASN A CA 1
ATOM 939 C C . ASN A 1 123 ? -5.181 -0.531 21.711 1.00 94.00 123 ASN A C 1
ATOM 941 O O . ASN A 1 123 ? -6.238 -0.335 21.112 1.00 94.00 123 ASN A O 1
ATOM 945 N N . THR A 1 124 ? -4.001 -0.274 21.150 1.00 95.31 124 THR A N 1
ATOM 946 C CA . THR A 1 124 ? -3.861 0.154 19.756 1.00 95.31 124 THR A CA 1
ATOM 947 C C . THR A 1 124 ? -3.581 -1.038 18.852 1.00 95.31 124 THR A C 1
ATOM 949 O O . THR A 1 124 ? -2.650 -1.809 19.090 1.00 95.31 124 THR A O 1
ATOM 952 N N . TYR A 1 125 ? -4.338 -1.132 17.764 1.00 93.75 125 TYR A N 1
ATOM 953 C CA . TYR A 1 125 ? -4.159 -2.126 16.714 1.00 93.75 125 TYR A CA 1
ATOM 954 C C . TYR A 1 125 ? -3.808 -1.428 15.411 1.00 93.75 125 TYR A C 1
ATOM 956 O O . TYR A 1 125 ? -4.301 -0.340 15.117 1.00 93.75 125 TYR A O 1
ATOM 964 N N . GLN A 1 126 ? -2.951 -2.060 14.616 1.00 95.06 126 GLN A N 1
ATOM 965 C CA . GLN A 1 126 ? -2.500 -1.486 13.358 1.00 95.06 126 GLN A CA 1
ATOM 966 C C . GLN A 1 126 ? -2.393 -2.537 12.263 1.00 95.06 126 GLN A C 1
ATOM 968 O O . GLN A 1 126 ? -2.002 -3.682 12.502 1.00 95.06 126 GLN A O 1
ATOM 973 N N . ARG A 1 127 ? -2.699 -2.127 11.036 1.00 93.75 127 ARG A N 1
ATOM 974 C CA . ARG A 1 127 ? -2.566 -2.965 9.844 1.00 93.75 127 ARG A CA 1
ATOM 975 C C . ARG A 1 127 ? -2.148 -2.099 8.669 1.00 93.75 127 ARG A C 1
ATOM 977 O O . ARG A 1 127 ? -2.640 -0.988 8.501 1.00 93.75 127 ARG A O 1
ATOM 984 N N . LYS A 1 128 ? -1.230 -2.613 7.859 1.00 92.56 128 LYS A N 1
ATOM 985 C CA . LYS A 1 128 ? -0.705 -1.904 6.690 1.00 92.56 128 LYS A CA 1
ATOM 986 C C . LYS A 1 128 ? -1.332 -2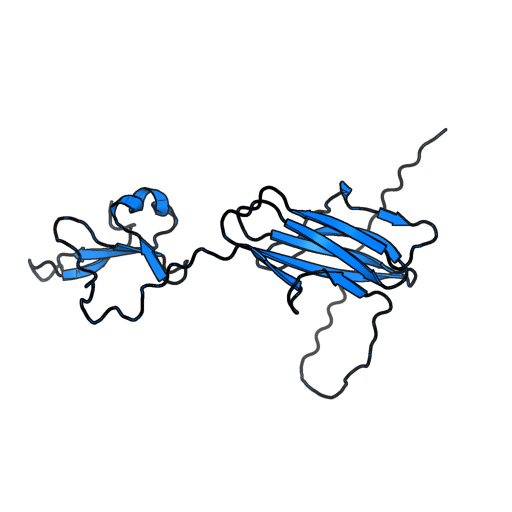.441 5.420 1.00 92.56 128 LYS A C 1
ATOM 988 O O . LYS A 1 128 ? -1.641 -3.627 5.354 1.00 92.56 128 LYS A O 1
ATOM 993 N N . LEU A 1 129 ? -1.470 -1.568 4.432 1.00 95.19 129 LEU A N 1
ATOM 994 C CA . LEU A 1 129 ? -1.869 -1.914 3.075 1.00 95.19 129 LEU A CA 1
ATOM 995 C C . LEU A 1 129 ? -0.824 -1.380 2.105 1.00 95.19 129 LEU A C 1
ATOM 997 O O . LEU A 1 129 ? -0.572 -0.176 2.082 1.00 95.19 129 LEU A O 1
ATOM 1001 N N . LEU A 1 130 ? -0.267 -2.274 1.290 1.00 89.75 130 LEU A N 1
ATOM 1002 C CA . LEU A 1 130 ? 0.616 -1.920 0.185 1.00 89.75 130 LEU A CA 1
ATOM 1003 C C . LEU A 1 130 ? -0.160 -1.943 -1.135 1.00 89.75 130 LEU A C 1
ATOM 1005 O O . LEU A 1 130 ? -0.718 -2.964 -1.531 1.00 89.75 130 LEU A O 1
ATOM 1009 N N . VAL A 1 131 ? -0.143 -0.821 -1.842 1.00 89.69 131 VAL A N 1
ATOM 1010 C CA . VAL A 1 131 ? -0.555 -0.716 -3.238 1.00 89.69 131 VAL A CA 1
ATOM 1011 C C . VAL A 1 131 ? 0.710 -0.744 -4.083 1.00 89.69 131 VAL A C 1
ATOM 1013 O O . VAL A 1 131 ? 1.452 0.235 -4.158 1.00 89.69 131 VAL A O 1
ATOM 1016 N N . GLU A 1 132 ? 0.984 -1.895 -4.680 1.00 82.06 132 GLU A N 1
ATOM 1017 C CA . GLU A 1 132 ? 2.128 -2.113 -5.554 1.00 82.06 132 GLU A CA 1
ATOM 1018 C C . GLU A 1 132 ? 1.722 -1.836 -7.001 1.00 82.06 132 GLU A C 1
ATOM 1020 O O . GLU A 1 132 ? 0.770 -2.418 -7.510 1.00 82.06 132 GLU A O 1
ATOM 1025 N N . ILE A 1 133 ? 2.452 -0.964 -7.690 1.00 67.62 133 ILE A N 1
ATOM 1026 C CA . ILE A 1 133 ? 2.321 -0.810 -9.135 1.00 67.62 133 ILE A CA 1
ATOM 1027 C C . ILE A 1 133 ? 3.263 -1.822 -9.772 1.00 67.62 133 ILE A C 1
ATOM 1029 O O . ILE A 1 133 ? 4.486 -1.691 -9.689 1.00 67.62 133 ILE A O 1
ATOM 1033 N N . THR A 1 134 ? 2.695 -2.838 -10.418 1.00 53.69 134 THR A N 1
ATOM 1034 C CA . THR A 1 134 ? 3.468 -3.836 -11.146 1.00 53.69 134 THR A CA 1
ATOM 1035 C C . THR A 1 134 ? 4.269 -3.127 -12.241 1.00 53.69 134 THR A C 1
ATOM 1037 O O . THR A 1 134 ? 3.688 -2.450 -13.099 1.00 53.69 134 THR A O 1
ATOM 1040 N N . PRO A 1 135 ? 5.608 -3.248 -12.250 1.00 42.97 135 PRO A N 1
ATOM 1041 C CA . PRO A 1 135 ? 6.394 -2.734 -13.357 1.00 42.97 135 PRO A CA 1
ATOM 1042 C C . PRO A 1 135 ? 5.969 -3.458 -14.638 1.00 42.97 135 PRO A C 1
ATOM 1044 O O . PRO A 1 135 ? 5.784 -4.671 -14.633 1.00 42.97 135 PRO A O 1
ATOM 1047 N N . SER A 1 136 ? 5.835 -2.737 -15.756 1.00 36.72 136 SER A N 1
ATOM 1048 C CA . SER A 1 136 ? 5.690 -3.384 -17.064 1.00 36.72 136 SER A CA 1
ATOM 1049 C C . SER A 1 136 ? 6.946 -4.215 -17.333 1.00 36.72 136 SER A C 1
ATOM 1051 O O . SER A 1 136 ? 7.996 -3.659 -17.658 1.00 36.72 136 SER A O 1
ATOM 1053 N N . VAL A 1 137 ? 6.853 -5.529 -17.150 1.00 33.22 137 VAL A N 1
ATOM 1054 C CA . VAL A 1 137 ? 7.869 -6.482 -17.590 1.00 33.22 137 VAL A CA 1
ATOM 1055 C C . VAL A 1 137 ? 7.484 -6.900 -19.003 1.00 33.22 137 VAL A C 1
ATOM 1057 O O . VAL A 1 137 ? 6.477 -7.572 -19.201 1.00 33.22 137 VAL A O 1
ATOM 1060 N N . LEU A 1 138 ? 8.262 -6.463 -19.992 1.00 34.28 138 LEU A N 1
ATOM 1061 C CA . LEU A 1 138 ? 8.279 -7.114 -21.297 1.00 34.28 138 LEU A CA 1
ATOM 1062 C C . LEU A 1 138 ? 9.289 -8.255 -21.181 1.00 34.28 138 LEU A C 1
ATOM 1064 O O . LEU A 1 138 ? 10.478 -8.008 -20.986 1.00 34.28 138 LEU A O 1
ATOM 1068 N N . PHE A 1 139 ? 8.807 -9.491 -21.228 1.00 32.19 139 PHE A N 1
ATOM 1069 C CA . PHE A 1 139 ? 9.672 -10.654 -21.379 1.00 32.19 139 PHE A CA 1
ATOM 1070 C C . PHE A 1 139 ? 10.070 -10.762 -22.854 1.00 32.19 139 PHE A C 1
ATOM 1072 O O . PHE A 1 139 ? 9.218 -10.607 -23.727 1.00 32.19 139 PHE A O 1
ATOM 1079 N N . SER A 1 140 ? 11.342 -11.035 -23.142 1.00 34.19 140 SER A N 1
ATOM 1080 C CA . SER A 1 140 ? 11.708 -11.586 -24.448 1.00 34.19 140 SER A CA 1
ATOM 1081 C C . SER A 1 140 ? 11.101 -12.985 -24.560 1.00 34.19 140 SER A C 1
ATOM 1083 O O . SER A 1 140 ? 11.240 -13.781 -23.628 1.00 34.19 140 SER A O 1
ATOM 1085 N N . ASP A 1 141 ? 10.428 -13.269 -25.671 1.00 34.09 141 ASP A N 1
ATOM 1086 C CA . ASP A 1 141 ? 9.844 -14.576 -25.978 1.00 34.09 141 ASP A CA 1
ATOM 1087 C C . ASP A 1 141 ? 10.923 -15.686 -25.901 1.00 34.09 141 ASP A C 1
ATOM 1089 O O . ASP A 1 141 ? 11.985 -15.528 -26.512 1.00 34.09 141 ASP A O 1
ATOM 1093 N N . PRO A 1 142 ? 10.716 -16.781 -25.137 1.00 37.81 142 PRO A N 1
ATOM 1094 C CA . PRO A 1 142 ? 11.670 -17.888 -25.029 1.00 37.81 142 PRO A CA 1
ATOM 1095 C C . PRO A 1 142 ? 11.846 -18.707 -26.321 1.00 37.81 142 PRO A C 1
ATOM 1097 O O . PRO A 1 142 ? 12.777 -19.507 -26.382 1.00 37.81 142 PRO A O 1
ATOM 1100 N N . ASP A 1 143 ? 11.036 -18.486 -27.366 1.00 39.44 143 ASP A N 1
ATOM 1101 C CA . ASP A 1 143 ? 11.297 -18.994 -28.727 1.00 39.44 143 ASP A CA 1
ATOM 1102 C C . ASP A 1 143 ? 12.357 -18.161 -29.494 1.00 39.44 143 ASP A C 1
ATOM 1104 O O . ASP A 1 143 ? 12.491 -18.247 -30.722 1.00 39.44 143 ASP A O 1
ATOM 1108 N N . CYS A 1 144 ? 13.182 -17.402 -28.762 1.00 41.09 144 CYS A N 1
ATOM 1109 C CA . CYS A 1 144 ? 14.416 -16.756 -29.208 1.00 41.09 144 CYS A CA 1
ATOM 1110 C C . CYS A 1 144 ? 15.488 -17.780 -29.639 1.00 41.09 144 CYS A C 1
ATOM 1112 O O . CYS A 1 144 ? 16.538 -17.950 -29.026 1.00 41.09 144 CYS A O 1
ATOM 1114 N N . GLY A 1 145 ? 15.221 -18.511 -30.718 1.00 40.75 145 GLY A N 1
ATOM 1115 C CA . GLY A 1 145 ? 16.117 -19.569 -31.177 1.00 40.75 145 GLY A CA 1
ATOM 1116 C C . GLY A 1 145 ? 15.745 -20.249 -32.487 1.00 40.75 145 GLY A C 1
ATOM 1117 O O . GLY A 1 145 ? 16.533 -21.065 -32.961 1.00 40.75 145 GLY A O 1
ATOM 1118 N N . LYS A 1 146 ? 14.597 -19.929 -33.104 1.00 42.91 146 LYS A N 1
ATOM 1119 C CA . LYS A 1 146 ? 14.334 -20.359 -34.491 1.00 42.91 146 LYS A CA 1
ATOM 1120 C C . LYS A 1 146 ? 14.693 -19.324 -35.550 1.00 42.91 146 LYS A C 1
ATOM 1122 O O . LYS A 1 146 ? 15.042 -19.745 -36.640 1.00 42.91 146 LYS A O 1
ATOM 1127 N N . ASP A 1 147 ? 14.765 -18.050 -35.178 1.00 44.16 147 ASP A N 1
ATOM 1128 C CA . ASP A 1 147 ? 15.374 -16.960 -35.953 1.00 44.16 147 ASP A CA 1
ATOM 1129 C C . ASP A 1 147 ? 16.008 -15.965 -34.963 1.00 44.16 147 ASP A C 1
ATOM 1131 O O . ASP A 1 147 ? 15.561 -14.831 -34.823 1.00 44.16 147 ASP A O 1
ATOM 1135 N N . GLY A 1 148 ? 16.967 -16.449 -34.162 1.00 40.47 148 GLY A N 1
ATOM 1136 C CA . GLY A 1 148 ? 17.497 -15.749 -32.988 1.00 40.47 148 GLY A CA 1
ATOM 1137 C C . GLY A 1 148 ? 17.859 -14.287 -33.257 1.00 40.47 148 GLY A C 1
ATOM 1138 O O . GLY A 1 148 ? 18.780 -14.005 -34.021 1.00 40.47 148 GLY A O 1
ATOM 1139 N N . GLU A 1 149 ? 17.173 -13.360 -32.587 1.00 42.66 149 GLU A N 1
ATOM 1140 C CA . GLU A 1 149 ? 17.639 -11.980 -32.499 1.00 42.66 149 GLU A CA 1
ATOM 1141 C C . GLU A 1 149 ? 18.891 -11.959 -31.621 1.00 42.66 149 GLU A C 1
ATOM 1143 O O . GLU A 1 149 ? 18.850 -12.010 -30.390 1.00 42.66 149 GLU A O 1
ATOM 1148 N N . ILE A 1 150 ? 20.033 -11.937 -32.295 1.00 43.91 150 ILE A N 1
ATOM 1149 C CA . ILE A 1 150 ? 21.328 -11.646 -31.705 1.00 43.91 150 ILE A CA 1
ATOM 1150 C C . ILE A 1 150 ? 21.276 -10.182 -31.253 1.00 43.91 150 ILE A C 1
ATOM 1152 O O . ILE A 1 150 ? 20.963 -9.291 -32.043 1.00 43.91 150 ILE A O 1
ATOM 1156 N N . VAL A 1 151 ? 21.593 -9.910 -29.984 1.00 43.28 151 VAL A N 1
ATOM 1157 C CA . VAL A 1 151 ? 21.841 -8.533 -29.534 1.00 43.28 151 VAL A CA 1
ATOM 1158 C C . VAL A 1 151 ? 23.197 -8.111 -30.096 1.00 43.28 151 VAL A C 1
ATOM 1160 O O . VAL A 1 151 ? 24.232 -8.259 -29.450 1.00 43.28 151 VAL A O 1
ATOM 1163 N N . GLU A 1 152 ? 23.197 -7.643 -31.340 1.00 40.47 152 GLU A N 1
ATOM 1164 C CA . GLU A 1 152 ? 24.382 -7.109 -32.004 1.00 40.47 152 GLU A CA 1
ATOM 1165 C C . GLU A 1 152 ? 24.496 -5.608 -31.752 1.00 40.47 152 GLU A C 1
ATOM 1167 O O . GLU A 1 152 ? 23.544 -4.840 -31.903 1.00 40.47 152 GLU A O 1
ATOM 1172 N N . THR A 1 153 ? 25.696 -5.165 -31.393 1.00 41.00 153 THR A N 1
ATOM 1173 C CA . THR A 1 153 ? 26.041 -3.748 -31.422 1.00 41.00 153 THR A CA 1
ATOM 1174 C C . THR A 1 153 ? 26.573 -3.434 -32.815 1.00 41.00 153 THR A C 1
ATOM 1176 O O . THR A 1 153 ? 27.688 -3.824 -33.157 1.00 41.00 153 THR A O 1
ATOM 1179 N N . ALA A 1 154 ? 25.795 -2.745 -33.649 1.00 37.00 154 ALA A N 1
ATOM 1180 C CA . ALA A 1 154 ? 26.339 -2.211 -34.892 1.00 37.00 154 ALA A CA 1
ATOM 1181 C C . ALA A 1 154 ? 27.398 -1.158 -34.536 1.00 37.00 154 ALA A C 1
ATOM 1183 O O . ALA A 1 154 ? 27.112 -0.245 -33.773 1.00 37.00 154 ALA A O 1
ATOM 1184 N N . SER A 1 155 ? 28.599 -1.230 -35.111 1.00 36.75 155 SER A N 1
ATOM 1185 C CA . SER A 1 155 ? 29.724 -0.314 -34.825 1.00 36.75 155 SER A CA 1
ATOM 1186 C C . SER A 1 155 ? 29.382 1.176 -35.016 1.00 36.75 155 SER A C 1
ATOM 1188 O O . SER A 1 155 ? 30.099 2.052 -34.542 1.00 36.75 155 SER A O 1
ATOM 1190 N N . ALA A 1 156 ? 28.286 1.471 -35.725 1.00 38.53 156 ALA A N 1
ATOM 1191 C CA . ALA A 1 156 ? 27.759 2.815 -35.950 1.00 38.53 156 ALA A CA 1
ATOM 1192 C C . ALA A 1 156 ? 26.833 3.330 -34.826 1.00 38.53 156 ALA A C 1
ATOM 1194 O O . ALA A 1 156 ? 26.542 4.524 -34.778 1.00 38.53 156 ALA A O 1
ATOM 1195 N N . TYR A 1 157 ? 26.381 2.459 -33.921 1.00 43.53 157 TYR A N 1
ATOM 1196 C CA . TYR A 1 157 ? 25.469 2.770 -32.825 1.00 43.53 157 TYR A CA 1
ATOM 1197 C C . TYR A 1 157 ? 25.990 2.124 -31.540 1.00 43.53 157 TYR A C 1
ATOM 1199 O O . TYR A 1 157 ? 25.933 0.908 -31.377 1.00 43.53 157 TYR A O 1
ATOM 1207 N N . TYR A 1 158 ? 26.497 2.942 -30.614 1.00 51.50 158 TYR A N 1
ATOM 1208 C CA . TYR A 1 158 ? 26.840 2.503 -29.259 1.00 51.50 158 TYR A CA 1
ATOM 1209 C C . TYR A 1 158 ? 25.637 1.773 -28.661 1.00 51.50 158 TYR A C 1
ATOM 1211 O O . TYR A 1 158 ? 24.629 2.424 -28.425 1.00 51.50 158 TYR A O 1
ATOM 1219 N N . GLY A 1 159 ? 25.749 0.449 -28.508 1.00 57.62 159 GLY A N 1
ATOM 1220 C CA . GLY A 1 159 ? 24.650 -0.512 -28.393 1.00 57.62 159 GLY A CA 1
ATOM 1221 C C . GLY A 1 159 ? 23.631 -0.280 -27.271 1.00 57.62 159 GLY A C 1
ATOM 1222 O O . GLY A 1 159 ? 22.971 0.746 -27.172 1.00 57.62 159 GLY A O 1
ATOM 1223 N N . CYS A 1 160 ? 23.393 -1.292 -26.448 1.00 59.09 160 CYS A N 1
ATOM 1224 C CA . CYS A 1 160 ? 22.365 -1.229 -25.417 1.00 59.09 160 CYS A CA 1
ATOM 1225 C C . CYS A 1 160 ? 22.921 -0.745 -24.061 1.00 59.09 160 CYS A C 1
ATOM 1227 O O . CYS A 1 160 ? 24.079 -0.982 -23.698 1.00 59.09 160 CYS A O 1
ATOM 1229 N N . TYR A 1 161 ? 22.095 -0.009 -23.316 1.00 59.97 161 TYR A N 1
ATOM 1230 C CA . TYR A 1 161 ? 22.433 0.598 -22.025 1.00 59.97 161 TYR A CA 1
ATOM 1231 C C . TYR A 1 161 ? 21.811 -0.223 -20.901 1.00 59.97 161 TYR A C 1
ATOM 1233 O O . TYR A 1 161 ? 20.664 -0.636 -21.015 1.00 59.97 161 TYR A O 1
ATOM 1241 N N . TYR A 1 162 ? 22.536 -0.446 -19.810 1.00 60.53 162 TYR A N 1
ATOM 1242 C CA . TYR A 1 162 ? 22.116 -1.333 -18.732 1.00 60.53 162 TYR A CA 1
ATOM 1243 C C . TYR A 1 162 ? 22.012 -0.601 -17.393 1.00 60.53 162 TYR A C 1
ATOM 1245 O O . TYR A 1 162 ? 22.896 0.162 -16.996 1.00 60.53 162 TYR A O 1
ATOM 1253 N N . ALA A 1 163 ? 20.927 -0.882 -16.681 1.00 55.81 163 ALA A N 1
ATOM 1254 C CA . ALA A 1 163 ? 20.689 -0.449 -15.313 1.00 55.81 163 ALA A CA 1
ATOM 1255 C C . ALA A 1 163 ? 20.689 -1.672 -14.396 1.00 55.81 163 ALA A C 1
ATOM 1257 O O . ALA A 1 163 ? 19.736 -2.453 -14.357 1.00 55.81 163 ALA A O 1
ATOM 1258 N N . THR A 1 164 ? 21.771 -1.857 -13.650 1.00 53.72 164 THR A N 1
ATOM 1259 C CA . THR A 1 164 ? 21.916 -2.980 -12.719 1.00 53.72 164 THR A CA 1
ATOM 1260 C C . THR A 1 164 ? 21.059 -2.834 -11.483 1.00 53.72 164 THR A C 1
ATOM 1262 O O . THR A 1 164 ? 20.495 -3.828 -11.029 1.00 53.72 164 THR A O 1
ATOM 1265 N N . TRP A 1 165 ? 20.874 -1.609 -10.984 1.00 43.50 165 TRP A N 1
ATOM 1266 C CA . TRP A 1 165 ? 19.995 -1.364 -9.838 1.00 43.50 165 TRP A CA 1
ATOM 1267 C C . TRP A 1 165 ? 18.503 -1.546 -10.177 1.00 43.50 165 TRP A C 1
ATOM 1269 O O . TRP A 1 165 ? 17.685 -1.712 -9.275 1.00 43.50 165 TRP A O 1
ATOM 1279 N N . LEU A 1 166 ? 18.156 -1.605 -11.470 1.00 46.62 166 LEU A N 1
ATOM 1280 C CA . LEU A 1 166 ? 16.827 -1.953 -11.985 1.00 46.62 166 LEU A CA 1
ATOM 1281 C C . LEU A 1 166 ? 16.773 -3.396 -12.505 1.00 46.62 166 LEU A C 1
ATOM 1283 O O . LEU A 1 166 ? 16.260 -3.655 -13.594 1.00 46.62 166 LEU A O 1
ATOM 1287 N N . LEU A 1 167 ? 17.312 -4.337 -11.723 1.00 50.19 167 LEU A N 1
ATOM 1288 C CA . LEU A 1 167 ? 17.295 -5.778 -12.016 1.00 50.19 167 LEU A CA 1
ATOM 1289 C C . LEU A 1 167 ? 17.921 -6.139 -13.378 1.00 50.19 167 LEU A C 1
ATOM 1291 O O . LEU A 1 167 ? 17.501 -7.092 -14.028 1.00 50.19 167 LEU A O 1
ATOM 1295 N N . GLY A 1 168 ? 18.923 -5.374 -13.821 1.00 52.25 168 GLY A N 1
ATOM 1296 C CA . GLY A 1 168 ? 19.635 -5.631 -15.076 1.00 52.25 168 GLY A CA 1
ATOM 1297 C C . GLY A 1 168 ? 18.895 -5.182 -16.337 1.00 52.25 168 GLY A C 1
ATOM 1298 O O . GLY A 1 168 ? 19.200 -5.678 -17.420 1.00 52.25 168 GLY A O 1
ATOM 1299 N N . ARG A 1 169 ? 17.931 -4.257 -16.226 1.00 58.47 169 ARG A N 1
ATOM 1300 C CA . ARG A 1 169 ? 17.167 -3.748 -17.372 1.00 58.47 169 ARG A CA 1
ATOM 1301 C C . ARG A 1 169 ? 18.079 -3.194 -18.467 1.00 58.47 169 ARG A C 1
ATOM 1303 O O . ARG A 1 169 ? 19.027 -2.461 -18.189 1.00 58.47 169 ARG A O 1
ATOM 1310 N N . THR A 1 170 ? 17.708 -3.486 -19.709 1.00 64.50 170 THR A N 1
ATOM 1311 C CA . THR A 1 170 ? 18.387 -3.029 -20.921 1.00 64.50 170 THR A CA 1
ATOM 1312 C C . THR A 1 170 ? 17.546 -1.982 -21.655 1.00 64.50 170 THR A C 1
ATOM 1314 O O . THR A 1 170 ? 16.343 -2.155 -21.834 1.00 64.50 170 THR A O 1
ATOM 1317 N N . TYR A 1 171 ? 18.180 -0.899 -22.095 1.00 64.19 171 TYR A N 1
ATOM 1318 C CA . TYR A 1 171 ? 17.589 0.216 -22.826 1.00 64.19 171 TYR A CA 1
ATOM 1319 C C . TYR A 1 171 ? 18.244 0.362 -24.201 1.00 64.19 171 TYR A C 1
ATOM 1321 O O . TYR A 1 171 ? 19.448 0.143 -24.356 1.00 64.19 171 TYR A O 1
ATOM 1329 N N . MET A 1 172 ? 17.461 0.788 -25.191 1.00 64.50 172 MET A N 1
ATOM 1330 C CA . MET A 1 172 ? 17.981 1.123 -26.517 1.00 64.50 172 MET A CA 1
ATOM 1331 C C . MET A 1 172 ? 18.712 2.467 -26.498 1.00 64.50 172 MET A C 1
ATOM 1333 O O . MET A 1 172 ? 18.298 3.401 -25.810 1.00 64.50 172 MET A O 1
ATOM 1337 N N . ALA A 1 173 ? 19.769 2.586 -27.305 1.00 62.06 173 ALA A N 1
ATOM 1338 C CA . ALA A 1 173 ? 20.583 3.799 -27.393 1.00 62.06 173 ALA A CA 1
ATOM 1339 C C . ALA A 1 173 ? 19.799 5.062 -27.723 1.00 62.06 173 ALA A C 1
ATOM 1341 O O . ALA A 1 173 ? 20.056 6.121 -27.152 1.00 62.06 173 ALA A O 1
ATOM 1342 N N . ALA A 1 174 ? 18.823 4.938 -28.622 1.00 62.06 174 ALA A N 1
ATOM 1343 C CA . ALA A 1 174 ? 17.984 6.050 -29.048 1.00 62.06 174 ALA A CA 1
ATOM 1344 C C . ALA A 1 174 ? 17.254 6.720 -27.870 1.00 62.06 174 ALA A C 1
ATOM 1346 O O . ALA A 1 174 ? 17.021 7.926 -27.899 1.00 62.06 174 ALA A O 1
ATOM 1347 N N . ASP A 1 175 ? 16.975 5.962 -26.807 1.00 61.28 175 ASP A N 1
ATOM 1348 C CA . ASP A 1 175 ? 16.280 6.448 -25.618 1.00 61.28 175 ASP A CA 1
ATOM 1349 C C . ASP A 1 175 ? 17.223 6.725 -24.437 1.00 61.28 175 ASP A C 1
ATOM 1351 O O . ASP A 1 175 ? 16.763 7.088 -23.354 1.00 61.28 175 ASP A O 1
ATOM 1355 N N . ALA A 1 176 ? 18.541 6.585 -24.610 1.00 60.88 176 ALA A N 1
ATOM 1356 C CA . ALA A 1 176 ? 19.505 6.662 -23.511 1.00 60.88 176 ALA A CA 1
ATOM 1357 C C . ALA A 1 176 ? 19.424 7.987 -22.735 1.00 60.88 176 ALA A C 1
ATOM 1359 O O . ALA A 1 176 ? 19.546 8.000 -21.512 1.00 60.88 176 ALA A O 1
ATOM 1360 N N . MET A 1 177 ? 19.143 9.099 -23.424 1.00 64.94 177 MET A N 1
ATOM 1361 C CA . MET A 1 177 ? 18.992 10.416 -22.792 1.00 64.94 177 MET A CA 1
ATOM 1362 C C . MET A 1 177 ? 17.764 10.513 -21.882 1.00 64.94 177 MET A C 1
ATOM 1364 O O . MET A 1 177 ? 17.783 11.257 -20.905 1.00 64.94 177 MET A O 1
ATOM 1368 N N . LYS A 1 178 ? 16.708 9.744 -22.165 1.00 69.69 178 LYS A N 1
ATOM 1369 C CA . LYS A 1 178 ? 15.500 9.693 -21.336 1.00 69.69 178 LYS A CA 1
ATOM 1370 C C . LYS A 1 178 ? 15.755 8.988 -20.001 1.00 69.69 178 LYS A C 1
ATOM 1372 O O . LYS A 1 178 ? 15.112 9.326 -19.013 1.00 69.69 178 LYS A O 1
ATOM 1377 N N . TYR A 1 179 ? 16.704 8.053 -19.974 1.00 65.75 179 TYR A N 1
ATOM 1378 C CA . TYR A 1 179 ? 17.018 7.209 -18.817 1.00 65.75 179 TYR A CA 1
ATOM 1379 C C . TYR A 1 179 ? 18.432 7.460 -18.274 1.00 65.75 179 TYR A C 1
ATOM 1381 O O . TYR A 1 179 ? 18.997 6.614 -17.590 1.00 65.75 179 TYR A O 1
ATOM 1389 N N . ALA A 1 180 ? 19.023 8.625 -18.561 1.00 66.56 180 ALA A N 1
ATOM 1390 C CA . ALA A 1 180 ? 20.417 8.924 -18.226 1.00 66.56 180 ALA A CA 1
ATOM 1391 C C . ALA A 1 180 ? 20.725 8.812 -16.721 1.00 66.56 180 ALA A C 1
ATOM 1393 O O . ALA A 1 180 ? 21.823 8.411 -16.349 1.00 66.56 180 ALA A O 1
ATOM 1394 N N . ASN A 1 181 ? 19.742 9.109 -15.867 1.00 65.75 181 ASN A N 1
ATOM 1395 C CA . ASN A 1 181 ? 19.866 8.997 -14.410 1.00 65.75 181 ASN A CA 1
ATOM 1396 C C . ASN A 1 181 ? 19.682 7.563 -13.891 1.00 65.75 181 ASN A C 1
ATOM 1398 O O . ASN A 1 181 ? 19.837 7.323 -12.698 1.00 65.75 181 ASN A O 1
ATOM 1402 N N . GLU A 1 182 ? 19.307 6.628 -14.763 1.00 67.44 182 GLU A N 1
ATOM 1403 C CA . GLU A 1 182 ? 19.001 5.247 -14.401 1.00 67.44 182 GLU A CA 1
ATOM 1404 C C . GLU A 1 182 ? 20.067 4.254 -14.857 1.00 67.44 182 GLU A C 1
ATOM 1406 O O . GLU A 1 182 ? 20.081 3.120 -14.396 1.00 67.44 182 GLU A O 1
ATOM 1411 N N . VAL A 1 183 ? 20.969 4.654 -15.748 1.00 68.88 183 VAL A N 1
ATOM 1412 C CA . VAL A 1 183 ? 21.939 3.751 -16.369 1.00 68.88 183 VAL A CA 1
ATOM 1413 C C . VAL A 1 183 ? 23.242 3.695 -15.573 1.00 68.88 183 VAL A C 1
ATOM 1415 O O . VAL A 1 183 ? 23.869 4.724 -15.330 1.00 68.88 183 VAL A O 1
ATOM 1418 N N . ASP A 1 184 ? 23.712 2.479 -15.288 1.00 65.12 184 ASP A N 1
ATOM 1419 C CA . ASP A 1 184 ? 24.977 2.240 -14.577 1.00 65.12 184 ASP A CA 1
ATOM 1420 C C . ASP A 1 184 ? 26.162 2.008 -15.520 1.00 65.12 184 ASP A C 1
ATOM 1422 O O . ASP A 1 184 ? 27.292 2.391 -15.212 1.00 65.12 184 ASP A O 1
ATOM 1426 N N . PHE A 1 185 ? 25.924 1.366 -16.669 1.00 65.62 185 PHE A N 1
ATOM 1427 C CA . PHE A 1 185 ? 26.916 1.120 -17.721 1.00 65.62 185 PHE A CA 1
ATOM 1428 C C . PHE A 1 185 ? 26.254 0.840 -19.069 1.00 65.62 185 PHE A C 1
ATOM 1430 O O . PHE A 1 185 ? 25.067 0.548 -19.157 1.00 65.62 185 PHE A O 1
ATOM 1437 N N . SER A 1 186 ? 27.018 0.937 -20.151 1.00 67.75 186 SER A N 1
ATOM 1438 C CA . SER A 1 186 ? 26.598 0.476 -21.480 1.00 67.75 186 SER A CA 1
ATOM 1439 C C . SER A 1 186 ? 27.517 -0.614 -21.987 1.00 67.75 186 SER A C 1
ATOM 1441 O O . SER A 1 186 ? 28.681 -0.675 -21.588 1.00 67.75 186 SER A O 1
ATOM 1443 N N . LEU A 1 187 ? 27.022 -1.403 -22.932 1.00 67.25 187 LEU A N 1
ATOM 1444 C CA . LEU A 1 187 ? 27.882 -2.204 -23.787 1.00 67.25 187 LEU A CA 1
ATOM 1445 C C . LEU A 1 187 ? 28.445 -1.312 -24.904 1.00 67.25 187 LEU A C 1
ATOM 1447 O O . LEU A 1 187 ? 27.695 -0.593 -25.566 1.00 67.25 187 LEU A O 1
ATOM 1451 N N . GLY A 1 188 ? 29.760 -1.321 -25.094 1.00 63.72 188 GLY A N 1
ATOM 1452 C CA . GLY A 1 188 ? 30.407 -0.592 -26.181 1.00 63.72 188 GLY A CA 1
ATOM 1453 C C . GLY A 1 188 ? 31.863 -0.996 -26.357 1.00 63.72 188 GLY A C 1
ATOM 1454 O O . GLY A 1 188 ? 32.443 -1.647 -25.491 1.00 63.72 188 GLY A O 1
ATOM 1455 N N . ASP A 1 189 ? 32.457 -0.597 -27.473 1.00 65.75 189 ASP A N 1
ATOM 1456 C CA . ASP A 1 189 ? 33.837 -0.955 -27.780 1.00 65.75 189 ASP A CA 1
ATOM 1457 C C . ASP A 1 189 ? 34.845 -0.016 -27.103 1.00 65.75 189 ASP A C 1
ATOM 1459 O O . ASP A 1 189 ? 34.657 1.203 -27.058 1.00 65.75 189 ASP A O 1
ATOM 1463 N N . ILE A 1 190 ? 35.946 -0.583 -26.603 1.00 60.28 190 ILE A N 1
ATOM 1464 C CA . ILE A 1 190 ? 37.099 0.157 -26.073 1.00 60.28 190 ILE A CA 1
ATOM 1465 C C . ILE A 1 190 ? 38.386 -0.261 -26.786 1.00 60.28 190 ILE A C 1
ATOM 1467 O O . ILE A 1 190 ? 38.539 -1.416 -27.174 1.00 60.28 190 ILE A O 1
ATOM 1471 N N . ILE A 1 191 ? 39.348 0.657 -26.905 1.00 66.88 191 ILE A N 1
ATOM 1472 C CA . ILE A 1 191 ? 40.713 0.330 -27.342 1.00 66.88 191 ILE A CA 1
ATOM 1473 C C . ILE A 1 191 ? 41.566 0.100 -26.096 1.00 66.88 191 ILE A C 1
ATOM 1475 O O . ILE A 1 191 ? 41.686 0.980 -25.239 1.00 66.88 191 ILE A O 1
ATOM 1479 N N . LEU A 1 192 ? 42.145 -1.094 -25.971 1.00 65.56 192 LEU A N 1
ATOM 1480 C CA . LEU A 1 192 ? 43.018 -1.417 -24.846 1.00 65.56 192 LEU A CA 1
ATOM 1481 C C . LEU A 1 192 ? 44.366 -0.688 -24.981 1.00 65.56 192 LEU A C 1
ATOM 1483 O O . LEU A 1 192 ? 44.892 -0.593 -26.086 1.00 65.56 192 LEU A O 1
ATOM 1487 N N . PRO A 1 193 ? 45.005 -0.255 -23.878 1.00 59.38 193 PRO A N 1
ATOM 1488 C CA . PRO A 1 193 ? 46.302 0.433 -23.932 1.00 59.38 193 PRO A CA 1
ATOM 1489 C C . PRO A 1 193 ? 47.423 -0.360 -24.624 1.00 59.38 193 PRO A C 1
ATOM 1491 O O . PRO A 1 193 ? 48.423 0.214 -25.043 1.00 59.38 193 PRO A O 1
ATOM 1494 N N . SER A 1 194 ? 47.276 -1.685 -24.705 1.00 67.25 194 SER A N 1
ATOM 1495 C CA . SER A 1 194 ? 48.247 -2.621 -25.271 1.00 67.25 194 SER A CA 1
ATOM 1496 C C . SER A 1 194 ? 48.044 -2.921 -26.761 1.00 67.25 194 SER A C 1
ATOM 1498 O O . SER A 1 194 ? 48.762 -3.765 -27.292 1.00 67.25 194 SER A O 1
ATOM 1500 N N . GLY A 1 195 ? 47.075 -2.298 -27.441 1.00 67.62 195 GLY A N 1
ATOM 1501 C CA . GLY A 1 195 ? 46.776 -2.619 -28.836 1.00 67.62 195 GLY A CA 1
ATOM 1502 C C . GLY A 1 195 ? 45.936 -1.573 -29.562 1.00 67.62 195 GLY A C 1
ATOM 1503 O O . GLY A 1 195 ? 45.491 -0.590 -28.984 1.00 67.62 195 GLY A O 1
ATOM 1504 N N . SER A 1 196 ? 45.746 -1.788 -30.862 1.00 63.62 196 SER A N 1
ATOM 1505 C CA . SER A 1 196 ? 44.977 -0.912 -31.758 1.00 63.62 196 SER A CA 1
ATOM 1506 C C . SER A 1 196 ? 43.586 -1.455 -32.095 1.00 63.62 196 SER A C 1
ATOM 1508 O O . SER A 1 196 ? 42.860 -0.829 -32.863 1.00 63.62 196 SER A O 1
ATOM 1510 N N . GLU A 1 197 ? 43.219 -2.618 -31.556 1.00 62.44 197 GLU A N 1
ATOM 1511 C CA . GLU A 1 197 ? 41.935 -3.262 -31.823 1.00 62.44 197 GLU A CA 1
ATOM 1512 C C . GLU A 1 197 ? 40.894 -2.898 -30.765 1.00 62.44 197 GLU A C 1
ATOM 1514 O O . GLU A 1 197 ? 41.172 -2.843 -29.563 1.00 62.44 197 GLU A O 1
ATOM 1519 N N . ALA A 1 198 ? 39.687 -2.635 -31.257 1.00 62.34 198 ALA A N 1
ATOM 1520 C CA . ALA A 1 198 ? 38.512 -2.357 -30.460 1.00 62.34 198 ALA A CA 1
ATOM 1521 C C . ALA A 1 198 ? 37.939 -3.677 -29.927 1.00 62.34 198 ALA A C 1
ATOM 1523 O O . ALA A 1 198 ? 37.707 -4.609 -30.697 1.00 62.34 198 ALA A O 1
ATOM 1524 N N . VAL A 1 199 ? 37.732 -3.760 -28.614 1.00 61.62 199 VAL A N 1
ATOM 1525 C CA . VAL A 1 199 ? 37.134 -4.925 -27.954 1.00 61.62 199 VAL A CA 1
ATOM 1526 C C . VAL A 1 199 ? 35.850 -4.523 -27.229 1.00 61.62 199 VAL A C 1
ATOM 1528 O O . VAL A 1 199 ? 35.822 -3.454 -26.607 1.00 61.62 199 VAL A O 1
ATOM 1531 N N . PRO A 1 200 ? 34.805 -5.367 -27.249 1.00 63.41 200 PRO A N 1
ATOM 1532 C CA . PRO A 1 200 ? 33.560 -5.072 -26.558 1.00 63.41 200 PRO A CA 1
ATOM 1533 C C . PRO A 1 200 ? 33.773 -5.112 -25.044 1.00 63.41 200 PRO A C 1
ATOM 1535 O O . PRO A 1 200 ? 34.359 -6.051 -24.498 1.00 63.41 200 PRO A O 1
ATOM 1538 N N . ALA A 1 201 ? 33.283 -4.091 -24.347 1.00 61.53 201 ALA A N 1
ATOM 1539 C CA . ALA A 1 201 ? 33.409 -3.960 -22.905 1.00 61.53 201 ALA A CA 1
ATOM 1540 C C . ALA A 1 201 ? 32.183 -3.289 -22.270 1.00 61.53 201 ALA A C 1
ATOM 1542 O O . ALA A 1 201 ? 31.398 -2.592 -22.916 1.00 61.53 201 ALA A O 1
ATOM 1543 N N . LEU A 1 202 ? 32.042 -3.476 -20.956 1.00 66.56 202 LEU A N 1
ATOM 1544 C CA . LEU A 1 202 ? 31.105 -2.705 -20.146 1.00 66.56 202 LEU A CA 1
ATOM 1545 C C . LEU A 1 202 ? 31.756 -1.374 -19.767 1.00 66.56 202 LEU A C 1
ATOM 1547 O O . LEU A 1 202 ? 32.796 -1.338 -19.106 1.00 66.56 202 LEU A O 1
ATOM 1551 N N . VAL A 1 203 ? 31.140 -0.275 -20.194 1.00 60.56 203 VAL A N 1
ATOM 1552 C CA . VAL A 1 203 ? 31.691 1.075 -20.051 1.00 60.56 203 VAL A CA 1
ATOM 1553 C C . VAL A 1 203 ? 30.824 1.900 -19.109 1.00 60.56 203 VAL A C 1
ATOM 1555 O O . VAL A 1 203 ? 29.626 2.080 -19.335 1.00 60.56 203 VAL A O 1
ATOM 1558 N N . SER A 1 204 ? 31.447 2.438 -18.058 1.00 56.56 204 SER A N 1
ATOM 1559 C CA . SER A 1 204 ? 30.790 3.363 -17.129 1.00 56.56 204 SER A CA 1
ATOM 1560 C C . SER A 1 204 ? 30.456 4.700 -17.818 1.00 56.56 204 SER A C 1
ATOM 1562 O O . SER A 1 204 ? 31.315 5.244 -18.520 1.00 56.56 204 SER A O 1
ATOM 1564 N N . PRO A 1 205 ? 29.272 5.295 -17.572 1.00 52.84 205 PRO A N 1
ATOM 1565 C CA . PRO A 1 205 ? 28.886 6.594 -18.116 1.00 52.84 205 PRO A CA 1
ATOM 1566 C C . PRO A 1 205 ? 29.829 7.729 -17.705 1.00 52.84 205 PRO A C 1
ATOM 1568 O O . PRO A 1 205 ? 30.016 8.666 -18.471 1.00 52.84 205 PRO A O 1
ATOM 1571 N N . ALA A 1 206 ? 30.474 7.627 -16.538 1.00 47.09 206 ALA A N 1
ATOM 1572 C CA . ALA A 1 206 ? 31.411 8.633 -16.036 1.00 47.09 206 ALA A CA 1
ATOM 1573 C C . ALA A 1 206 ? 32.732 8.698 -16.824 1.00 47.09 206 ALA A C 1
ATOM 1575 O O . ALA A 1 206 ? 33.471 9.667 -16.700 1.00 47.09 206 ALA A O 1
ATOM 1576 N N . LYS A 1 207 ? 33.038 7.685 -17.648 1.00 47.56 207 LYS A N 1
ATOM 1577 C CA . LYS A 1 207 ? 34.201 7.690 -18.551 1.00 47.56 207 LYS A CA 1
ATOM 1578 C C . LYS A 1 207 ? 33.885 8.262 -19.942 1.00 47.56 207 LYS A C 1
ATOM 1580 O O . LYS A 1 207 ? 34.671 8.065 -20.862 1.00 47.56 207 LYS A O 1
ATOM 1585 N N . ARG A 1 208 ? 32.729 8.921 -20.109 1.00 48.44 208 ARG A N 1
ATOM 1586 C CA . ARG A 1 208 ? 32.261 9.503 -21.383 1.00 48.44 208 ARG A CA 1
ATOM 1587 C C . ARG A 1 208 ? 32.515 11.011 -21.526 1.00 48.44 208 ARG A C 1
ATOM 1589 O O . ARG A 1 208 ? 32.089 11.578 -22.528 1.00 48.44 208 ARG A O 1
ATOM 1596 N N . SER A 1 209 ? 33.140 11.651 -20.535 1.00 40.53 209 SER A N 1
ATOM 1597 C CA . SER A 1 209 ? 33.580 13.055 -20.597 1.00 40.53 209 SER A CA 1
ATOM 1598 C C . SER A 1 209 ? 34.947 13.188 -21.249 1.00 40.53 209 SER A C 1
ATOM 1600 O O . SER A 1 209 ? 35.847 12.448 -20.786 1.00 40.53 209 SER A O 1
#

Foldseek 3Di:
DDDDDDDDDDDDDDDDDDDDDDDDDPPPDDDQKDKDKPPAPPQQEDEAEQPPFKDKIKIKIAHWFQKKWKFWADQPPRHTDGTPVVGIDGDPVTDGGDMDMDMHGRDRAKTKMKMWTQHPVRDIDIDMHIYGYDPPDDDDPPVCPPVHDDQDDDLVAQGWFFAVVVVTDIHGRVCCVVCVVRTQWGWGWDDDPVDDDTDTDTGGPVVVD

Radius of gyration: 26.39 Å; Cα contacts (8 Å, |Δi|>4): 338; chains: 1; bounding box: 69×54×62 Å

Mean predicted aligned error: 17.54 Å